Protein AF-0000000084381348 (afdb_homodimer)

InterPro domains:
  IPR009056 Cytochrome c-like domain [PF00034] (38-135)
  IPR009056 Cytochrome c-like domain [PS51007] (35-137)
  IPR036909 Cytochrome c-like domain superfamily [G3DSA:1.10.760.10] (18-137)
  IPR036909 Cytochrome c-like domain superfamily [SSF46626] (13-138)

Nearest PDB structures (foldseek):
  6gd7-assembly1_A  TM=5.202E-01  e=1.523E-01  Saccharomyces cerevisiae S288C
  4ye1-assembly2_B  TM=5.237E-01  e=3.212E-01  Saccharomyces cerevisiae S288C
  3cxh-assembly1_W  TM=5.373E-01  e=5.912E-01  unclassified
  6egy-assembly1_A  TM=4.995E-01  e=3.285E-01  Saccharomyces cerevisiae

Structure (mmCIF, N/CA/C/O backbone):
data_AF-0000000084381348-model_v1
#
loop_
_entity.id
_entity.type
_entity.pdbx_description
1 polymer 'Cytochrome c domain-containing protein'
#
loop_
_atom_site.group_PDB
_atom_site.id
_atom_site.type_symbol
_atom_site.label_atom_id
_atom_site.label_alt_id
_atom_site.label_comp_id
_atom_site.label_asym_id
_atom_site.label_entity_id
_atom_site.label_seq_id
_atom_site.pdbx_PDB_ins_code
_atom_site.Cartn_x
_atom_site.Cartn_y
_atom_site.Cartn_z
_atom_site.occupancy
_atom_site.B_iso_or_equiv
_atom_site.auth_seq_id
_atom_site.auth_comp_id
_atom_site.auth_asym_id
_atom_site.auth_atom_id
_atom_site.pdbx_PDB_model_num
ATOM 1 N N . MET A 1 1 ? -83.688 -2.465 10.211 1 26 1 MET A N 1
ATOM 2 C CA . MET A 1 1 ? -83.125 -3.701 10.789 1 26 1 MET A CA 1
ATOM 3 C C . MET A 1 1 ? -81.688 -3.961 10.344 1 26 1 MET A C 1
ATOM 5 O O . MET A 1 1 ? -80.938 -4.539 11.094 1 26 1 MET A O 1
ATOM 9 N N . LYS A 1 2 ? -81.625 -4.191 8.984 1 32.47 2 LYS A N 1
ATOM 10 C CA . LYS A 1 2 ? -80.375 -4.789 8.461 1 32.47 2 LYS A CA 1
ATOM 11 C C . LYS A 1 2 ? -79.188 -3.812 8.547 1 32.47 2 LYS A C 1
ATOM 13 O O . LYS A 1 2 ? -79.25 -2.73 7.957 1 32.47 2 LYS A O 1
ATOM 18 N N . LYS A 1 3 ? -78.5 -3.945 9.68 1 35.62 3 LYS A N 1
ATOM 19 C CA . LYS A 1 3 ? -77.25 -3.326 10.156 1 35.62 3 LYS A CA 1
ATOM 20 C C . LYS A 1 3 ? -76.125 -3.516 9.156 1 35.62 3 LYS A C 1
ATOM 22 O O . LYS A 1 3 ? -75.688 -4.645 8.859 1 35.62 3 LYS A O 1
ATOM 27 N N . ALA A 1 4 ? -76.125 -2.811 8 1 39.94 4 ALA A N 1
ATOM 28 C CA . ALA A 1 4 ? -75 -2.789 7.031 1 39.94 4 ALA A CA 1
ATOM 29 C C . ALA A 1 4 ? -73.688 -2.621 7.73 1 39.94 4 ALA A C 1
ATOM 31 O O . ALA A 1 4 ? -73.438 -1.661 8.477 1 39.94 4 ALA A O 1
ATOM 32 N N . THR A 1 5 ? -73 -3.746 8.094 1 37.09 5 THR A N 1
ATOM 33 C CA . THR A 1 5 ? -71.625 -4.035 8.547 1 37.09 5 THR A CA 1
ATOM 34 C C . THR A 1 5 ? -70.625 -3.279 7.707 1 37.09 5 THR A C 1
ATOM 36 O O . THR A 1 5 ? -70.562 -3.408 6.48 1 37.09 5 THR A O 1
ATOM 39 N N . HIS A 1 6 ? -70.375 -1.97 7.953 1 38.88 6 HIS A N 1
ATOM 40 C CA . HIS A 1 6 ? -69.312 -1.175 7.398 1 38.88 6 HIS A CA 1
ATOM 41 C C . HIS A 1 6 ? -67.938 -1.908 7.516 1 38.88 6 HIS A C 1
ATOM 43 O O . HIS A 1 6 ? -67.5 -2.211 8.625 1 38.88 6 HIS A O 1
ATOM 49 N N . LEU A 1 7 ? -67.688 -2.922 6.676 1 38.53 7 LEU A N 1
ATOM 50 C CA . LEU A 1 7 ? -66.375 -3.588 6.504 1 38.53 7 LEU A CA 1
ATOM 51 C C . LEU A 1 7 ? -65.25 -2.572 6.273 1 38.53 7 LEU A C 1
ATOM 53 O O . LEU A 1 7 ? -65.25 -1.845 5.277 1 38.53 7 LEU A O 1
ATOM 57 N N . ALA A 1 8 ? -64.75 -1.938 7.309 1 37.56 8 ALA A N 1
ATOM 58 C CA . ALA A 1 8 ? -63.531 -1.087 7.367 1 37.56 8 ALA A CA 1
ATOM 59 C C . ALA A 1 8 ? -62.344 -1.777 6.727 1 37.56 8 ALA A C 1
ATOM 61 O O . ALA A 1 8 ? -61.938 -2.859 7.16 1 37.56 8 ALA A O 1
ATOM 62 N N . SER A 1 9 ? -62.188 -1.709 5.398 1 37.25 9 SER A N 1
ATOM 63 C CA . SER A 1 9 ? -61.031 -2.154 4.629 1 37.25 9 SER A CA 1
ATOM 64 C C . SER A 1 9 ? -59.75 -1.606 5.215 1 37.25 9 SER A C 1
ATOM 66 O O . SER A 1 9 ? -59.531 -0.391 5.266 1 37.25 9 SER A O 1
ATOM 68 N N . ILE A 1 10 ? -59.219 -2.162 6.277 1 40 10 ILE A N 1
ATOM 69 C CA . ILE A 1 10 ? -57.875 -1.878 6.801 1 40 10 ILE A CA 1
ATOM 70 C C . ILE A 1 10 ? -56.844 -2 5.684 1 40 10 ILE A C 1
ATOM 72 O O . ILE A 1 10 ? -56.688 -3.068 5.086 1 40 10 ILE A O 1
ATOM 76 N N . ALA A 1 11 ? -56.656 -0.951 4.879 1 36.31 11 ALA A N 1
ATOM 77 C CA . ALA A 1 11 ? -55.531 -0.781 3.951 1 36.31 11 ALA A CA 1
ATOM 78 C C . ALA A 1 11 ? -54.219 -1.185 4.602 1 36.31 11 ALA A C 1
ATOM 80 O O . ALA A 1 11 ? -53.812 -0.629 5.633 1 36.31 11 ALA A O 1
ATOM 81 N N . ALA A 1 12 ? -53.844 -2.48 4.488 1 37.03 12 ALA A N 1
ATOM 82 C CA . ALA A 1 12 ? -52.531 -3.07 4.82 1 37.03 12 ALA A CA 1
ATOM 83 C C . ALA A 1 12 ? -51.406 -2.242 4.242 1 37.03 12 ALA A C 1
ATOM 85 O O . ALA A 1 12 ? -51.281 -2.111 3.021 1 37.03 12 ALA A O 1
ATOM 86 N N . LEU A 1 13 ? -51.094 -1.101 4.891 1 37.94 13 LEU A N 1
ATOM 87 C CA . LEU A 1 13 ? -49.844 -0.394 4.602 1 37.94 13 LEU A CA 1
ATOM 88 C C . LEU A 1 13 ? -48.688 -1.365 4.531 1 37.94 13 LEU A C 1
ATOM 90 O O . LEU A 1 13 ? -48.312 -1.968 5.543 1 37.94 13 LEU A O 1
ATOM 94 N N . PHE A 1 14 ? -48.594 -2.107 3.377 1 36.44 14 PHE A N 1
ATOM 95 C CA . PHE A 1 14 ? -47.375 -2.826 3.066 1 36.44 14 PHE A CA 1
ATOM 96 C C . PHE A 1 14 ? -46.156 -1.917 3.227 1 36.44 14 PHE A C 1
ATOM 98 O O . PHE A 1 14 ? -45.969 -0.988 2.438 1 36.44 14 PHE A O 1
ATOM 105 N N . VAL A 1 15 ? -45.812 -1.498 4.434 1 39.5 15 VAL A N 1
ATOM 106 C CA . VAL A 1 15 ? -44.469 -0.943 4.684 1 39.5 15 VAL A CA 1
ATOM 107 C C . VAL A 1 15 ? -43.406 -1.839 4.051 1 39.5 15 VAL A C 1
ATOM 109 O O . VAL A 1 15 ? -43.219 -2.982 4.473 1 39.5 15 VAL A O 1
ATOM 112 N N . GLY A 1 16 ? -43.438 -1.89 2.678 1 32.44 16 GLY A N 1
ATOM 113 C CA . GLY A 1 16 ? -42.25 -2.463 2.07 1 32.44 16 GLY A CA 1
ATOM 114 C C . GLY A 1 16 ? -40.969 -2.031 2.752 1 32.44 16 GLY A C 1
ATOM 115 O O . GLY A 1 16 ? -40.656 -0.84 2.807 1 32.44 16 GLY A O 1
ATOM 116 N N . LEU A 1 17 ? -40.625 -2.688 3.861 1 34.22 17 LEU A N 1
ATOM 117 C CA . LEU A 1 17 ? -39.281 -2.654 4.367 1 34.22 17 LEU A CA 1
ATOM 118 C C . LEU A 1 17 ? -38.25 -2.738 3.225 1 34.22 17 LEU A C 1
ATOM 120 O O . LEU A 1 17 ? -38.156 -3.77 2.557 1 34.22 17 LEU A O 1
ATOM 124 N N . ALA A 1 18 ? -38.25 -1.698 2.402 1 33.22 18 ALA A N 1
ATOM 125 C CA . ALA A 1 18 ? -37.062 -1.615 1.577 1 33.22 18 ALA A CA 1
ATOM 126 C C . ALA A 1 18 ? -35.812 -2.041 2.365 1 33.22 18 ALA A C 1
ATOM 128 O O . ALA A 1 18 ? -35.531 -1.475 3.42 1 33.22 18 ALA A O 1
ATOM 129 N N . ALA A 1 19 ? -35.625 -3.342 2.443 1 33.75 19 ALA A N 1
ATOM 130 C CA . ALA A 1 19 ? -34.344 -3.93 2.812 1 33.75 19 ALA A CA 1
ATOM 131 C C . ALA A 1 19 ? -33.188 -3.086 2.289 1 33.75 19 ALA A C 1
ATOM 133 O O . ALA A 1 19 ? -33.094 -2.826 1.087 1 33.75 19 ALA A O 1
ATOM 134 N N . CYS A 1 20 ? -32.938 -1.96 2.963 1 31.25 20 CYS A N 1
ATOM 135 C CA . CYS A 1 20 ? -31.594 -1.445 2.734 1 31.25 20 CYS A CA 1
ATOM 136 C C . CYS A 1 20 ? -30.594 -2.586 2.582 1 31.25 20 CYS A C 1
ATOM 138 O O . CYS A 1 20 ? -30.391 -3.377 3.508 1 31.25 20 CYS A O 1
ATOM 140 N N . GLN A 1 21 ? -30.672 -3.389 1.453 1 30.25 21 GLN A N 1
ATOM 141 C CA . GLN A 1 21 ? -29.5 -4.184 1.09 1 30.25 21 GLN A CA 1
ATOM 142 C C . GLN A 1 21 ? -28.203 -3.432 1.396 1 30.25 21 GLN A C 1
ATOM 144 O O . GLN A 1 21 ? -27.891 -2.449 0.729 1 30.25 21 GLN A O 1
ATOM 149 N N . SER A 1 22 ? -27.984 -3.107 2.611 1 31.14 22 SER A N 1
ATOM 150 C CA . SER A 1 22 ? -26.594 -2.832 2.93 1 31.14 22 SER A CA 1
ATOM 151 C C . SER A 1 22 ? -25.656 -3.74 2.141 1 31.14 22 SER A C 1
ATOM 153 O O . SER A 1 22 ? -25.562 -4.938 2.418 1 31.14 22 SER A O 1
ATOM 155 N N . GLY A 1 23 ? -25.812 -3.811 0.821 1 29.86 23 GLY A N 1
ATOM 156 C CA . GLY A 1 23 ? -24.656 -4.398 0.165 1 29.86 23 GLY A CA 1
ATOM 157 C C . GLY A 1 23 ? -23.344 -4.086 0.867 1 29.86 23 GLY A C 1
ATOM 158 O O . GLY A 1 23 ? -23 -2.916 1.057 1 29.86 23 GLY A O 1
ATOM 159 N N . ALA A 1 24 ? -23.078 -4.84 1.929 1 31.16 24 ALA A N 1
ATOM 160 C CA . ALA A 1 24 ? -21.781 -4.969 2.58 1 31.16 24 ALA A CA 1
ATOM 161 C C . ALA A 1 24 ? -20.641 -4.785 1.577 1 31.16 24 ALA A C 1
ATOM 163 O O . ALA A 1 24 ? -20.375 -5.664 0.756 1 31.16 24 ALA A O 1
ATOM 164 N N . ASN A 1 25 ? -20.688 -3.918 0.681 1 33.16 25 ASN A N 1
ATOM 165 C CA . ASN A 1 25 ? -19.359 -3.625 0.13 1 33.16 25 ASN A CA 1
ATOM 166 C C . ASN A 1 25 ? -18.281 -3.721 1.197 1 33.16 25 ASN A C 1
ATOM 168 O O . ASN A 1 25 ? -18.109 -2.799 1.996 1 33.16 25 ASN A O 1
ATOM 172 N N . SER A 1 26 ? -18.234 -4.664 2.041 1 37.59 26 SER A N 1
ATOM 173 C CA . SER A 1 26 ? -17.188 -4.973 3.002 1 37.59 26 SER A CA 1
ATOM 174 C C . SER A 1 26 ? -15.82 -4.555 2.477 1 37.59 26 SER A C 1
ATOM 176 O O . SER A 1 26 ? -15.125 -5.348 1.841 1 37.59 26 SER A O 1
ATOM 178 N N . GLY A 1 27 ? -15.672 -3.578 1.714 1 42.06 27 GLY A N 1
ATOM 179 C CA . GLY A 1 27 ? -14.352 -3.1 1.315 1 42.06 27 GLY A CA 1
ATOM 180 C C . GLY A 1 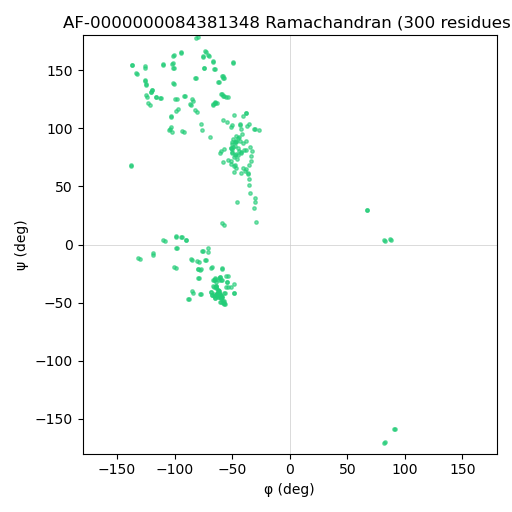27 ? -13.336 -3.156 2.438 1 42.06 27 GLY A C 1
ATOM 181 O O . GLY A 1 27 ? -13.375 -2.34 3.361 1 42.06 27 GLY A O 1
ATOM 182 N N . GLN A 1 28 ? -13.023 -4.348 2.922 1 47.22 28 GLN A N 1
ATOM 183 C CA . GLN A 1 28 ? -12.031 -4.551 3.973 1 47.22 28 GLN A CA 1
ATOM 184 C C . GLN A 1 28 ? -10.945 -3.477 3.926 1 47.22 28 GLN A C 1
ATOM 186 O O . GLN A 1 28 ? -10.391 -3.195 2.863 1 47.22 28 GLN A O 1
ATOM 191 N N . GLN A 1 29 ? -11.078 -2.49 4.781 1 52.81 29 GLN A N 1
ATOM 192 C CA . GLN A 1 29 ? -10.062 -1.464 4.992 1 52.81 29 GLN A CA 1
ATOM 193 C C . GLN A 1 29 ? -8.656 -2.059 4.938 1 52.81 29 GLN A C 1
ATOM 195 O O . GLN A 1 29 ? -8.414 -3.131 5.488 1 52.81 29 GLN A O 1
ATOM 200 N N . LEU A 1 30 ? -7.973 -1.62 3.9 1 55.5 30 LEU A N 1
ATOM 201 C CA . LEU A 1 30 ? -6.562 -1.987 3.91 1 55.5 30 LEU A CA 1
ATOM 202 C C . LEU A 1 30 ? -5.918 -1.634 5.246 1 55.5 30 LEU A C 1
ATOM 204 O O . LEU A 1 30 ? -6 -0.49 5.695 1 55.5 30 LEU A O 1
ATOM 208 N N . VAL A 1 31 ? -5.715 -2.566 6.059 1 58.88 31 VAL A N 1
ATOM 209 C CA . VAL A 1 31 ? -4.938 -2.275 7.258 1 58.88 31 VAL A CA 1
ATOM 210 C C . VAL A 1 31 ? -3.467 -2.605 7.008 1 58.88 31 VAL A C 1
ATOM 212 O O . VAL A 1 31 ? -3.104 -3.773 6.844 1 58.88 31 VAL A O 1
ATOM 215 N N . LEU A 1 32 ? -2.752 -1.537 6.672 1 68.62 32 LEU A N 1
ATOM 216 C CA . LEU A 1 32 ? -1.307 -1.733 6.645 1 68.62 32 LEU A CA 1
ATOM 217 C C . LEU A 1 32 ? -0.793 -2.184 8.008 1 68.62 32 LEU A C 1
ATOM 219 O O . LEU A 1 32 ? -1.42 -1.909 9.031 1 68.62 32 LEU A O 1
ATOM 223 N N . PRO A 1 33 ? 0.242 -3.061 7.988 1 76.38 33 PRO A N 1
ATOM 224 C CA . PRO A 1 33 ? 0.875 -3.381 9.266 1 76.38 33 PRO A CA 1
ATOM 225 C C . PRO A 1 33 ? 1.24 -2.135 10.078 1 76.38 33 PRO A C 1
ATOM 227 O O . PRO A 1 33 ? 1.332 -1.039 9.516 1 76.38 33 PRO A O 1
ATOM 230 N N . GLU A 1 34 ? 1.347 -2.389 11.398 1 84.69 34 GLU A N 1
ATOM 231 C CA . GLU A 1 34 ? 1.797 -1.284 12.242 1 84.69 34 GLU A CA 1
ATOM 232 C C . GLU A 1 34 ? 3.18 -0.797 11.82 1 84.69 34 GLU A C 1
ATOM 234 O O . GLU A 1 34 ? 4.086 -1.603 11.602 1 84.69 34 GLU A O 1
ATOM 239 N N . GLY A 1 35 ? 3.281 0.448 11.641 1 93 35 GLY A N 1
ATOM 240 C CA . GLY A 1 35 ? 4.555 1.036 11.258 1 93 35 GLY A CA 1
ATOM 241 C C . GLY A 1 35 ? 5.359 1.541 12.438 1 93 35 GLY A C 1
ATOM 242 O O . GLY A 1 35 ? 4.867 1.563 13.57 1 93 35 GLY A O 1
ATOM 243 N N . ASP A 1 36 ? 6.633 1.818 12.219 1 97.31 36 ASP A N 1
ATOM 244 C CA . ASP A 1 36 ? 7.555 2.41 13.188 1 97.31 36 ASP A CA 1
ATOM 245 C C . ASP A 1 36 ? 7.789 3.889 12.883 1 97.31 36 ASP A C 1
ATOM 247 O O . ASP A 1 36 ? 8.484 4.23 11.922 1 97.31 36 ASP A O 1
ATOM 251 N N . ALA A 1 37 ? 7.281 4.766 13.75 1 97.12 37 ALA A N 1
ATOM 252 C CA . ALA A 1 37 ? 7.336 6.207 13.508 1 97.12 37 ALA A CA 1
ATOM 253 C C . ALA A 1 37 ? 8.773 6.707 13.469 1 97.12 37 ALA A C 1
ATOM 255 O O . ALA A 1 37 ? 9.109 7.609 12.703 1 97.12 37 ALA A O 1
ATOM 256 N N . THR A 1 38 ? 9.625 6.156 14.305 1 98.19 38 THR A N 1
ATOM 257 C CA . THR A 1 38 ? 11.031 6.555 14.32 1 98.19 38 THR A CA 1
ATOM 258 C C . THR A 1 38 ? 11.711 6.191 13 1 98.19 38 THR A C 1
ATOM 260 O O . THR A 1 38 ? 12.383 7.023 12.391 1 98.19 38 THR A O 1
ATOM 263 N N . ALA A 1 39 ? 11.469 4.973 12.547 1 98.56 39 ALA A N 1
ATOM 264 C CA . ALA A 1 39 ? 11.992 4.555 11.25 1 98.56 39 ALA A CA 1
ATOM 265 C C . ALA A 1 39 ? 11.391 5.379 10.117 1 98.56 39 ALA A C 1
ATOM 267 O O . ALA A 1 39 ? 12.055 5.66 9.117 1 98.56 39 ALA A O 1
ATOM 268 N N . GLY A 1 40 ? 10.125 5.719 10.281 1 98.56 40 GLY A N 1
ATOM 269 C CA . GLY A 1 40 ? 9.453 6.555 9.297 1 98.56 40 GLY A CA 1
ATOM 270 C C . GLY A 1 40 ? 10.078 7.93 9.148 1 98.56 40 GLY A C 1
ATOM 271 O O . GLY A 1 40 ? 10.211 8.445 8.039 1 98.56 40 GLY A O 1
ATOM 272 N N . GLN A 1 41 ? 10.445 8.508 10.297 1 98.38 41 GLN A N 1
ATOM 273 C CA . GLN A 1 41 ? 11.156 9.789 10.258 1 98.38 41 GLN A CA 1
ATOM 274 C C . GLN A 1 41 ? 12.477 9.656 9.508 1 98.38 41 GLN A C 1
ATOM 276 O O . GLN A 1 41 ? 12.828 10.523 8.703 1 98.38 41 GLN A O 1
ATOM 281 N N . GLU A 1 42 ? 13.148 8.602 9.805 1 98.62 42 GLU A N 1
ATOM 282 C CA . GLU A 1 42 ? 14.414 8.367 9.117 1 98.62 42 GLU A CA 1
ATOM 283 C C . GLU A 1 42 ? 14.211 8.203 7.617 1 98.62 42 GLU A C 1
ATOM 285 O O . GLU A 1 42 ? 14.969 8.766 6.82 1 98.62 42 GLU A O 1
ATOM 290 N N . ALA A 1 43 ? 13.219 7.422 7.242 1 98.75 43 ALA A N 1
ATOM 291 C CA . ALA A 1 43 ? 12.914 7.23 5.828 1 98.75 43 ALA A CA 1
ATOM 292 C C . ALA A 1 43 ? 12.516 8.547 5.168 1 98.75 43 ALA A C 1
ATOM 294 O O . ALA A 1 43 ? 12.891 8.812 4.023 1 98.75 43 ALA A O 1
ATOM 295 N N . PHE A 1 44 ? 11.742 9.375 5.895 1 98.62 44 PHE A N 1
ATOM 296 C CA . PHE A 1 44 ? 11.297 10.68 5.426 1 98.62 44 PHE A CA 1
ATOM 297 C C . PHE A 1 44 ? 12.477 11.555 5.035 1 98.62 44 PHE A C 1
ATOM 299 O O . PHE A 1 44 ? 12.461 12.203 3.988 1 98.62 44 PHE A O 1
ATOM 306 N N . VAL A 1 45 ? 13.508 11.516 5.828 1 98.44 45 VAL A N 1
ATOM 307 C CA . VAL A 1 45 ? 14.711 12.312 5.594 1 98.44 45 VAL A CA 1
ATOM 308 C C . VAL A 1 45 ? 15.555 11.664 4.5 1 98.44 45 VAL A C 1
ATOM 310 O O . VAL A 1 45 ? 16.016 12.336 3.576 1 98.44 45 VAL A O 1
ATOM 313 N N . SER A 1 46 ? 15.672 10.32 4.57 1 98.12 46 SER A N 1
ATOM 314 C CA . SER A 1 46 ? 16.547 9.609 3.639 1 98.12 46 SER A CA 1
ATOM 315 C C . SER A 1 46 ? 16.016 9.711 2.211 1 98.12 46 SER A C 1
ATOM 317 O O . SER A 1 46 ? 16.797 9.75 1.259 1 98.12 46 SER A O 1
ATOM 319 N N . LEU A 1 47 ? 14.711 9.797 2.074 1 98.19 47 LEU A N 1
ATOM 320 C CA . LEU A 1 47 ? 14.102 9.891 0.753 1 98.19 47 LEU A CA 1
ATOM 321 C C . LEU A 1 47 ? 13.961 11.344 0.315 1 98.19 47 LEU A C 1
ATOM 323 O O . LEU A 1 47 ? 13.328 11.633 -0.705 1 98.19 47 LEU A O 1
ATOM 327 N N . GLU A 1 48 ? 14.469 12.273 1.127 1 97.75 48 GLU A N 1
ATOM 328 C CA . GLU A 1 48 ? 14.578 13.695 0.82 1 97.75 48 GLU A CA 1
ATOM 329 C C . GLU A 1 48 ? 13.195 14.344 0.73 1 97.75 48 GLU A C 1
ATOM 331 O O . GLU A 1 48 ? 12.984 15.258 -0.066 1 97.75 48 GLU A O 1
ATOM 336 N N . CYS A 1 49 ? 12.273 13.75 1.508 1 98 49 CYS A N 1
ATOM 337 C CA . CYS A 1 49 ? 10.953 14.375 1.57 1 98 49 CYS A CA 1
ATOM 338 C C . CYS A 1 49 ? 11.055 15.812 2.07 1 98 49 CYS A C 1
ATOM 340 O O . CYS A 1 49 ? 10.227 16.656 1.732 1 98 49 CYS A O 1
ATOM 342 N N . THR A 1 50 ? 12.172 16.156 2.766 1 97.94 50 THR A N 1
ATOM 343 C CA . THR A 1 50 ? 12.391 17.469 3.357 1 97.94 50 THR A CA 1
ATOM 344 C C . THR A 1 50 ? 12.758 18.484 2.283 1 97.94 50 THR A C 1
ATOM 346 O O . THR A 1 50 ? 12.898 19.672 2.574 1 97.94 50 THR A O 1
ATOM 349 N N . ALA A 1 51 ? 12.93 18.031 1.085 1 97 51 ALA A N 1
ATOM 350 C CA . ALA A 1 51 ? 13.172 18.984 -0.003 1 97 51 ALA A CA 1
ATOM 351 C C . ALA A 1 51 ? 11.984 19.922 -0.174 1 97 51 ALA A C 1
ATOM 353 O O . ALA A 1 51 ? 12.156 21.078 -0.59 1 97 51 ALA A O 1
ATOM 354 N N . CYS A 1 52 ? 10.781 19.422 0.18 1 95.81 52 CYS A N 1
ATOM 355 C CA . CYS A 1 52 ? 9.594 20.234 -0.028 1 95.81 52 CYS A CA 1
ATOM 356 C C . CYS A 1 52 ? 8.727 20.266 1.228 1 95.81 52 CYS A C 1
ATOM 358 O O . CYS A 1 52 ? 7.809 21.078 1.332 1 95.81 52 CYS A O 1
ATOM 360 N N . HIS A 1 53 ? 9.047 19.406 2.156 1 96 53 HIS A N 1
ATOM 361 C CA . HIS A 1 53 ? 8.148 19.344 3.307 1 96 53 HIS A CA 1
ATOM 362 C C . HIS A 1 53 ? 8.883 19.688 4.598 1 96 53 HIS A C 1
ATOM 364 O O . HIS A 1 53 ? 9.969 19.156 4.852 1 96 53 HIS A O 1
ATOM 370 N N . THR A 1 54 ? 8.273 20.547 5.395 1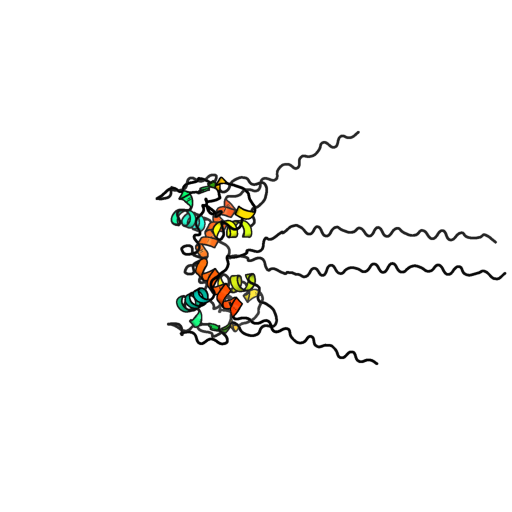 96.44 54 THR A N 1
ATOM 371 C CA . THR A 1 54 ? 8.594 20.672 6.812 1 96.44 54 THR A CA 1
ATOM 372 C C . THR A 1 54 ? 7.547 19.969 7.672 1 96.44 54 THR A C 1
ATOM 374 O O . THR A 1 54 ? 6.445 19.672 7.203 1 96.44 54 THR A O 1
ATOM 377 N N . VAL A 1 55 ? 7.965 19.578 8.867 1 96.12 55 VAL A N 1
ATOM 378 C CA . VAL A 1 55 ? 7.035 18.906 9.781 1 96.12 55 VAL A CA 1
ATOM 379 C C . VAL A 1 55 ? 6.91 19.703 11.07 1 96.12 55 VAL A C 1
ATOM 381 O O . VAL A 1 55 ? 7.914 20.047 11.703 1 96.12 55 VAL A O 1
ATOM 384 N N . SER A 1 56 ? 5.66 19.938 11.484 1 94.69 56 SER A N 1
ATOM 385 C CA . SER A 1 56 ? 5.379 20.797 12.633 1 94.69 56 SER A CA 1
ATOM 386 C C . SER A 1 56 ? 6.094 20.281 13.883 1 94.69 56 SER A C 1
ATOM 388 O O . SER A 1 56 ? 6.004 19.109 14.219 1 94.69 56 SER A O 1
ATOM 390 N N . GLY A 1 57 ? 6.789 21.188 14.461 1 94.62 57 GLY A N 1
ATOM 391 C CA . GLY A 1 57 ? 7.414 20.906 15.742 1 94.62 57 GLY A CA 1
ATOM 392 C C . GLY A 1 57 ? 8.727 20.156 15.609 1 94.62 57 GLY A C 1
ATOM 393 O O . GLY A 1 57 ? 9.328 19.766 16.609 1 94.62 57 GLY A O 1
ATOM 394 N N . LEU A 1 58 ? 9.156 19.938 14.438 1 96.75 58 LEU A N 1
ATOM 395 C CA . LEU A 1 58 ? 10.398 19.203 14.242 1 96.75 58 LEU A CA 1
ATOM 396 C C . LEU A 1 58 ? 11.375 20 13.383 1 96.75 58 LEU A C 1
ATOM 398 O O . LEU A 1 58 ? 10.961 20.672 12.445 1 96.75 58 LEU A O 1
ATOM 402 N N . ASP A 1 59 ? 12.609 19.891 13.773 1 96.88 59 ASP A N 1
ATOM 403 C CA . ASP A 1 59 ? 13.711 20.391 12.953 1 96.88 59 ASP A CA 1
ATOM 404 C C . ASP A 1 59 ? 14.453 19.234 12.266 1 96.88 59 ASP A C 1
ATOM 406 O O . ASP A 1 59 ? 15.312 18.609 12.875 1 96.88 59 ASP A O 1
ATOM 410 N N . LEU A 1 60 ? 14.117 19.016 11.047 1 97.38 60 LEU A N 1
ATOM 411 C CA . LEU A 1 60 ? 14.695 17.906 10.312 1 97.38 60 LEU A CA 1
ATOM 412 C C . LEU A 1 60 ? 15.82 18.375 9.391 1 97.38 60 LEU A C 1
ATOM 414 O O . LEU A 1 60 ? 15.812 19.516 8.945 1 97.38 60 LEU A O 1
ATOM 418 N N . PRO A 1 61 ? 16.719 17.484 9.172 1 97.06 61 PRO A N 1
ATOM 419 C CA . PRO A 1 61 ? 17.781 17.859 8.227 1 97.06 61 PRO A CA 1
ATOM 420 C C . PRO A 1 61 ? 17.234 18.234 6.855 1 97.06 61 PRO A C 1
ATOM 422 O O . PRO A 1 61 ? 16.281 17.625 6.371 1 97.06 61 PRO A O 1
ATOM 425 N N . ALA A 1 62 ? 17.906 19.203 6.309 1 93.62 62 ALA A N 1
ATOM 426 C CA . ALA A 1 62 ? 17.5 19.641 4.969 1 93.62 62 ALA A CA 1
ATOM 427 C C . ALA A 1 62 ? 17.938 18.625 3.912 1 93.62 62 ALA A C 1
ATOM 429 O O . ALA A 1 62 ? 18.922 17.906 4.102 1 93.62 62 ALA A O 1
ATOM 430 N N . ALA A 1 63 ? 17.188 18.594 2.854 1 96.12 63 ALA A N 1
ATOM 431 C CA . ALA A 1 63 ? 17.562 17.766 1.718 1 96.12 63 ALA A CA 1
ATOM 432 C C . ALA A 1 63 ? 18.781 18.312 1.003 1 96.12 63 ALA A C 1
ATOM 434 O O . ALA A 1 63 ? 19.156 19.484 1.199 1 96.12 63 ALA A O 1
ATOM 435 N N . GLU A 1 64 ? 19.391 17.438 0.213 1 94.62 64 GLU A N 1
ATOM 436 C CA . GLU A 1 64 ? 20.547 17.875 -0.57 1 94.62 64 GLU A CA 1
ATOM 437 C C . GLU A 1 64 ? 20.156 18.953 -1.571 1 94.62 64 GLU A C 1
ATOM 439 O O . GLU A 1 64 ? 20.906 19.922 -1.763 1 94.62 64 GLU A O 1
ATOM 444 N N . GLU A 1 65 ? 19.031 18.75 -2.209 1 94.44 65 GLU A N 1
ATOM 445 C CA . GLU A 1 65 ? 18.453 19.719 -3.135 1 94.44 65 GLU A CA 1
ATOM 446 C C . GLU A 1 65 ? 17.031 20.094 -2.727 1 94.44 65 GLU A C 1
ATOM 448 O O . GLU A 1 65 ? 16.172 19.219 -2.572 1 94.44 65 GLU A O 1
ATOM 453 N N . MET A 1 66 ? 16.844 21.391 -2.617 1 94 66 MET A N 1
ATOM 454 C CA . MET A 1 66 ? 15.531 21.859 -2.205 1 94 66 MET A CA 1
ATOM 455 C C . MET A 1 66 ? 14.57 21.891 -3.385 1 94 66 MET A C 1
ATOM 457 O O . MET A 1 66 ? 14.977 22.141 -4.52 1 94 66 MET A O 1
ATOM 461 N N . GLY A 1 67 ? 13.312 21.547 -3.107 1 91.56 67 GLY A N 1
ATOM 462 C CA . GLY A 1 67 ? 12.266 21.578 -4.121 1 91.56 67 GLY A CA 1
ATOM 463 C C . GLY A 1 67 ? 11.727 22.984 -4.359 1 91.56 67 GLY A C 1
ATOM 464 O O . GLY A 1 67 ? 12.133 23.938 -3.691 1 91.56 67 GLY A O 1
ATOM 465 N N . PRO A 1 68 ? 10.82 23.094 -5.262 1 91.12 68 PRO A N 1
ATOM 466 C CA . PRO A 1 68 ? 10.32 24.406 -5.699 1 91.12 68 PRO A CA 1
ATOM 467 C C . PRO A 1 68 ? 9.281 24.984 -4.742 1 91.12 68 PRO A C 1
ATOM 469 O O . PRO A 1 68 ? 8.938 26.172 -4.848 1 91.12 68 PRO A O 1
ATOM 472 N N . VAL A 1 69 ? 8.75 24.188 -3.857 1 90 69 VAL A N 1
ATOM 473 C CA . VAL A 1 69 ? 7.754 24.656 -2.9 1 90 69 VAL A CA 1
ATOM 474 C C . VAL A 1 69 ? 8.055 24.094 -1.518 1 90 69 VAL A C 1
ATOM 476 O O . VAL A 1 69 ? 8.766 23.094 -1.395 1 90 69 VAL A O 1
ATOM 479 N N . THR A 1 70 ? 7.59 24.828 -0.498 1 91.62 70 THR A N 1
ATOM 480 C CA . THR A 1 70 ? 7.664 24.328 0.868 1 91.62 70 THR A CA 1
ATOM 481 C C . THR A 1 70 ? 6.266 24.125 1.448 1 91.62 70 THR A C 1
ATOM 483 O O . THR A 1 70 ? 5.434 25.031 1.406 1 91.62 70 THR A O 1
ATOM 486 N N . MET A 1 71 ? 6.074 22.891 1.938 1 91.94 71 MET A N 1
ATOM 487 C CA . MET A 1 71 ? 4.77 22.562 2.508 1 91.94 71 MET A CA 1
ATOM 488 C C . MET A 1 71 ? 4.914 22.047 3.938 1 91.94 71 MET A C 1
ATOM 490 O O . MET A 1 71 ? 5.773 21.219 4.219 1 91.94 71 MET A O 1
ATOM 494 N N . LEU A 1 72 ? 4.004 22.516 4.805 1 92.69 72 LEU A N 1
ATOM 495 C CA . LEU A 1 72 ? 4.023 22.094 6.203 1 92.69 72 LEU A CA 1
ATOM 496 C C . LEU A 1 72 ? 3.137 20.875 6.414 1 92.69 72 LEU A C 1
ATOM 498 O O . LEU A 1 72 ? 1.985 20.859 5.973 1 92.69 72 LEU A O 1
ATOM 502 N N . LEU A 1 73 ? 3.793 19.906 7.023 1 93.75 73 LEU A N 1
ATOM 503 C CA . LEU A 1 73 ? 3.033 18.734 7.441 1 93.75 73 LEU A CA 1
ATOM 504 C C . LEU A 1 73 ? 2.902 18.672 8.961 1 93.75 73 LEU A C 1
ATOM 506 O O . LEU A 1 73 ? 3.75 19.203 9.68 1 93.75 73 LEU A O 1
ATOM 510 N N . GLY A 1 74 ? 1.796 17.969 9.383 1 91.69 74 GLY A N 1
ATOM 511 C CA . GLY A 1 74 ? 1.569 17.812 10.812 1 91.69 74 GLY A CA 1
ATOM 512 C C . GLY A 1 74 ? 0.888 19.016 11.438 1 91.69 74 GLY A C 1
ATOM 513 O O . GLY A 1 74 ? 0.335 19.859 10.727 1 91.69 74 GLY A O 1
ATOM 514 N N . GLY A 1 75 ? 0.871 18.984 12.828 1 91.19 75 GLY A N 1
ATOM 515 C CA . GLY A 1 75 ? 0.248 20.062 13.57 1 91.19 75 GLY A CA 1
ATOM 516 C C . GLY A 1 75 ? -1.224 19.828 13.852 1 91.19 75 GLY A C 1
ATOM 517 O O . GLY A 1 75 ? -1.678 18.672 13.891 1 91.19 75 GLY A O 1
ATOM 518 N N . ASN A 1 76 ? -1.904 20.984 14.117 1 86.44 76 ASN A N 1
ATOM 519 C CA . ASN A 1 76 ? -3.312 20.922 14.492 1 86.44 76 ASN A CA 1
ATOM 520 C C . ASN A 1 76 ? -4.219 20.844 13.266 1 86.44 76 ASN A C 1
ATOM 522 O O . ASN A 1 76 ? -4.082 21.641 12.336 1 86.44 76 ASN A O 1
ATOM 526 N N . VAL A 1 77 ? -5 19.859 13.234 1 82 77 VAL A N 1
ATOM 527 C CA . VAL A 1 77 ? -5.977 19.719 12.156 1 82 77 VAL A CA 1
ATOM 528 C C . VAL A 1 77 ? -7.375 19.562 12.75 1 82 77 VAL A C 1
ATOM 530 O O . VAL A 1 77 ? -7.531 19.156 13.898 1 82 77 VAL A O 1
ATOM 533 N N . SER A 1 78 ? -8.391 20.016 11.961 1 78.19 78 SER A N 1
ATOM 534 C CA . SER A 1 78 ? -9.773 19.953 12.438 1 78.19 78 SER A CA 1
ATOM 535 C C . SER A 1 78 ? -10.344 18.547 12.305 1 78.19 78 SER A C 1
ATOM 537 O O . SER A 1 78 ? -11.32 18.203 12.977 1 78.19 78 SER A O 1
ATOM 539 N N . LYS A 1 79 ? -9.836 17.844 11.344 1 76.5 79 LYS A N 1
ATOM 540 C CA . LYS A 1 79 ? -10.281 16.469 11.164 1 76.5 79 LYS A CA 1
ATOM 541 C C . LYS A 1 79 ? -9.102 15.516 10.984 1 76.5 79 LYS A C 1
ATOM 543 O O . LYS A 1 79 ? -8.078 15.898 10.406 1 76.5 79 LYS A O 1
ATOM 548 N N . VAL A 1 80 ? -9.305 14.352 11.469 1 62.78 80 VAL A N 1
ATOM 549 C CA . VAL A 1 80 ? -8.266 13.336 11.359 1 62.78 80 VAL A CA 1
ATOM 550 C C . VAL A 1 80 ? -8.039 12.984 9.891 1 62.78 80 VAL A C 1
ATOM 552 O O . VAL A 1 80 ? -8.992 12.758 9.141 1 62.78 80 VAL A O 1
ATOM 555 N N . LYS A 1 81 ? -6.824 13.188 9.523 1 72.44 81 LYS A N 1
ATOM 556 C CA . LYS A 1 81 ? -6.477 12.555 8.25 1 72.44 81 LYS A CA 1
ATOM 557 C C . LYS A 1 81 ? -6.484 11.031 8.367 1 72.44 81 LYS A C 1
ATOM 559 O O . LYS A 1 81 ? -5.84 10.477 9.258 1 72.44 81 LYS A O 1
ATOM 564 N N . SER A 1 82 ? -7.305 10.414 7.59 1 72.38 82 SER A N 1
ATOM 565 C CA . SER A 1 82 ? -7.348 8.953 7.645 1 72.38 82 SER A CA 1
ATOM 566 C C . SER A 1 82 ? -6.035 8.344 7.172 1 72.38 82 SER A C 1
ATOM 568 O O . SER A 1 82 ? -5.277 8.977 6.438 1 72.38 82 SER A O 1
ATOM 570 N N . TYR A 1 83 ? -5.785 7.266 7.688 1 74.88 83 TYR A N 1
ATOM 571 C CA . TYR A 1 83 ? -4.648 6.477 7.227 1 74.88 83 TYR A CA 1
ATOM 572 C C . TYR A 1 83 ? -4.641 6.359 5.707 1 74.88 83 TYR A C 1
ATOM 574 O O . TYR A 1 83 ? -3.605 6.551 5.066 1 74.88 83 TYR A O 1
ATOM 582 N N . ASN A 1 84 ? -5.754 6.152 5.168 1 77.31 84 ASN A N 1
ATOM 583 C CA . ASN A 1 84 ? -5.879 6.012 3.721 1 77.31 84 ASN A CA 1
ATOM 584 C C . ASN A 1 84 ? -5.547 7.312 2.998 1 77.31 84 ASN A C 1
ATOM 586 O O . ASN A 1 84 ? -4.941 7.297 1.927 1 77.31 84 ASN A O 1
ATOM 590 N N . GLU A 1 85 ? -5.918 8.375 3.604 1 80.5 85 GLU A N 1
ATOM 591 C CA . GLU A 1 85 ? -5.613 9.672 3.01 1 80.5 85 GLU A CA 1
ATOM 592 C C . GLU A 1 85 ? -4.113 9.938 3.014 1 80.5 85 GLU A C 1
ATOM 594 O O . GLU A 1 85 ? -3.566 10.461 2.037 1 80.5 85 GLU A O 1
ATOM 599 N N . LEU A 1 86 ? -3.498 9.633 4.109 1 86.62 86 LEU A N 1
ATOM 600 C CA . LEU A 1 86 ? -2.057 9.828 4.203 1 86.62 86 LEU A CA 1
ATOM 601 C C . LEU A 1 86 ? -1.319 8.945 3.203 1 86.62 86 LEU A C 1
ATOM 603 O O . LEU A 1 86 ? -0.427 9.406 2.492 1 86.62 86 LEU A O 1
ATOM 607 N N . VAL A 1 87 ? -1.729 7.691 3.096 1 88.19 87 VAL A N 1
ATOM 608 C CA . VAL A 1 87 ? -1.122 6.766 2.145 1 88.19 87 VAL A CA 1
ATOM 609 C C . VAL A 1 87 ? -1.291 7.301 0.724 1 88.19 87 VAL A C 1
ATOM 611 O O . VAL A 1 87 ? -0.324 7.375 -0.038 1 88.19 87 VAL A O 1
ATOM 614 N N . THR A 1 88 ? -2.461 7.672 0.39 1 84.69 88 THR A N 1
ATOM 615 C CA . THR A 1 88 ? -2.764 8.164 -0.951 1 84.69 88 THR A CA 1
ATOM 616 C C . THR A 1 88 ? -1.925 9.391 -1.281 1 84.69 88 THR A C 1
ATOM 618 O O . THR A 1 88 ? -1.412 9.523 -2.395 1 84.69 88 THR A O 1
ATOM 621 N N . SER A 1 89 ? -1.828 10.305 -0.323 1 87.56 89 SER A N 1
ATOM 622 C CA . SER A 1 89 ? -1.058 11.523 -0.549 1 87.56 89 SER A CA 1
ATOM 623 C C . SER A 1 89 ? 0.397 11.203 -0.877 1 87.56 89 SER A C 1
ATOM 625 O O . SER A 1 89 ? 1.035 11.922 -1.651 1 87.56 89 SER A O 1
ATOM 627 N N . VAL A 1 90 ? 0.904 10.109 -0.337 1 90.94 90 VAL A N 1
ATOM 628 C CA . VAL A 1 90 ? 2.307 9.758 -0.532 1 90.94 90 VAL A CA 1
ATOM 629 C C . VAL A 1 90 ? 2.471 9.008 -1.853 1 90.94 90 VAL A C 1
ATOM 631 O O . VAL A 1 90 ? 3.383 9.297 -2.631 1 90.94 90 VAL A O 1
ATOM 634 N N . ILE A 1 91 ? 1.549 8.094 -2.174 1 90.88 91 ILE A N 1
ATOM 635 C CA . ILE A 1 91 ? 1.833 7.184 -3.281 1 90.88 91 ILE A CA 1
ATOM 636 C C . ILE A 1 91 ? 1.136 7.68 -4.547 1 90.88 91 ILE A C 1
ATOM 638 O O . ILE A 1 91 ? 1.447 7.23 -5.652 1 90.88 91 ILE A O 1
ATOM 642 N N . ASN A 1 92 ? 0.15 8.5 -4.406 1 87.44 92 ASN A N 1
ATOM 643 C CA . ASN A 1 92 ? -0.603 9.062 -5.523 1 87.44 92 ASN A CA 1
ATOM 644 C C . ASN A 1 92 ? -0.89 10.547 -5.316 1 87.44 92 ASN A C 1
ATOM 646 O O . ASN A 1 92 ? -2.051 10.953 -5.25 1 87.44 92 ASN A O 1
ATOM 650 N N . PRO A 1 93 ? 0.131 11.375 -5.348 1 85.88 93 PRO A N 1
ATOM 651 C CA . PRO A 1 93 ? -0.036 12.781 -4.973 1 85.88 93 PRO A CA 1
ATOM 652 C C . PRO A 1 93 ? -0.9 13.555 -5.961 1 85.88 93 PRO A C 1
ATOM 654 O O . PRO A 1 93 ? -1.461 14.602 -5.613 1 85.88 93 PRO A O 1
ATOM 657 N N . SER A 1 94 ? -1.062 13.086 -7.125 1 80.81 94 SER A N 1
ATOM 658 C CA . SER A 1 94 ? -1.87 13.797 -8.109 1 80.81 94 SER A CA 1
ATOM 659 C C . SER A 1 94 ? -3.348 13.438 -7.977 1 80.81 94 SER A C 1
ATOM 661 O O . SER A 1 94 ? -4.199 14.055 -8.625 1 80.81 94 SER A O 1
ATOM 663 N N . HIS A 1 95 ? -3.607 12.359 -7.18 1 70.69 95 HIS A N 1
ATOM 664 C CA . HIS A 1 95 ? -4.984 11.906 -7.035 1 70.69 95 HIS A CA 1
ATOM 665 C C . HIS A 1 95 ? -5.875 13.016 -6.492 1 70.69 95 HIS A C 1
ATOM 667 O O . HIS A 1 95 ? -7.012 13.188 -6.941 1 70.69 95 HIS A O 1
ATOM 673 N N . LYS A 1 96 ? -5.383 13.711 -5.352 1 57.53 96 LYS A N 1
ATOM 674 C CA . LYS A 1 96 ? -6.219 14.703 -4.684 1 57.53 96 LYS A CA 1
ATOM 675 C C . LYS A 1 96 ? -6.227 16.016 -5.453 1 57.53 96 LYS A C 1
ATOM 677 O O . LYS A 1 96 ? -7.02 16.922 -5.156 1 57.53 96 LYS A O 1
ATOM 682 N N . LEU A 1 97 ? -5.289 16.297 -6.254 1 55.66 97 LEU A N 1
ATOM 683 C CA . LEU A 1 97 ? -5.238 17.594 -6.934 1 55.66 97 LEU A CA 1
ATOM 684 C C . LEU A 1 97 ? -6.539 17.859 -7.688 1 55.66 97 LEU A C 1
ATOM 686 O O . LEU A 1 97 ? -6.957 19.016 -7.824 1 55.66 97 LEU A O 1
ATOM 690 N N . ALA A 1 98 ? -7.109 16.766 -8.156 1 47.38 98 ALA A N 1
ATOM 691 C CA . ALA A 1 98 ? -8.359 17.062 -8.859 1 47.38 98 ALA A CA 1
ATOM 692 C C . ALA A 1 98 ? -9.406 17.625 -7.898 1 47.38 98 ALA A C 1
ATOM 694 O O . ALA A 1 98 ? -10.297 18.375 -8.305 1 47.38 98 ALA A O 1
ATOM 695 N N . ARG A 1 99 ? -9.148 17.109 -6.703 1 47.12 99 ARG A N 1
ATOM 696 C CA . ARG A 1 99 ? -10.242 17.578 -5.852 1 47.12 99 ARG A CA 1
ATOM 697 C C . ARG A 1 99 ? -9.906 18.938 -5.234 1 47.12 99 ARG A C 1
ATOM 699 O O . ARG A 1 99 ? -10.805 19.734 -4.965 1 47.12 99 ARG 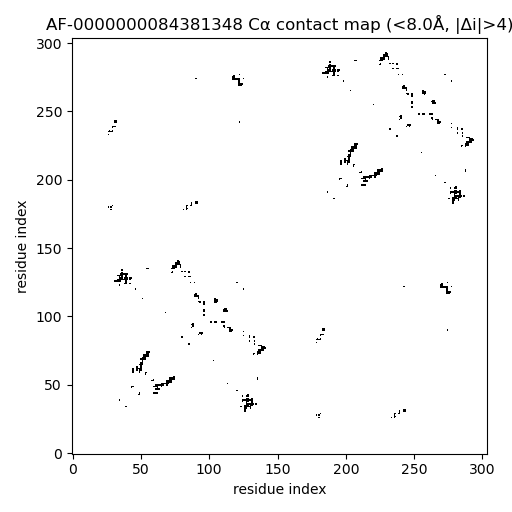A O 1
ATOM 706 N N . ASN A 1 100 ? -8.648 19.016 -4.695 1 49.81 100 ASN A N 1
ATOM 707 C CA . ASN A 1 100 ? -8.359 20.281 -4.055 1 49.81 100 ASN A CA 1
ATOM 708 C C . ASN A 1 100 ? -7.59 21.219 -4.984 1 49.81 100 ASN A C 1
ATOM 710 O O . ASN A 1 100 ? -6.746 20.766 -5.762 1 49.81 100 ASN A O 1
ATOM 714 N N . LEU A 1 101 ? -8.188 22.312 -5.32 1 45.28 101 LEU A N 1
ATOM 715 C CA . LEU A 1 101 ? -7.789 23.422 -6.172 1 45.28 101 LEU A CA 1
ATOM 716 C C . LEU A 1 101 ? -6.512 24.078 -5.656 1 45.28 101 LEU A C 1
ATOM 718 O O . LEU A 1 101 ? -6.258 25.25 -5.918 1 45.28 101 LEU A O 1
ATOM 722 N N . PHE A 1 102 ? -5.738 23.406 -4.809 1 51.94 102 PHE A N 1
ATOM 723 C CA . PHE A 1 102 ? -4.605 24.234 -4.398 1 51.94 102 PHE A CA 1
ATOM 724 C C . PHE A 1 102 ? -3.549 24.281 -5.496 1 51.94 102 PHE A C 1
ATOM 726 O O . PHE A 1 102 ? -2.891 23.281 -5.781 1 51.94 102 PHE A O 1
ATOM 733 N N . LYS A 1 103 ? -3.549 25.375 -6.16 1 56.78 103 LYS A N 1
ATOM 734 C CA . LYS A 1 103 ? -2.73 25.734 -7.32 1 56.78 103 LYS A CA 1
ATOM 735 C C . LYS A 1 103 ? -1.252 25.484 -7.043 1 56.78 103 LYS A C 1
ATOM 737 O O . LYS A 1 103 ? -0.502 25.094 -7.941 1 56.78 103 LYS A O 1
ATOM 742 N N . GLN A 1 104 ? -0.874 25.766 -5.719 1 53.81 104 GLN A N 1
ATOM 743 C CA . GLN A 1 104 ? 0.557 25.703 -5.445 1 53.81 104 GLN A CA 1
ATOM 744 C C . GLN A 1 104 ? 1.058 24.266 -5.473 1 53.81 104 GLN A C 1
ATOM 746 O O . GLN A 1 104 ? 2.266 24.016 -5.52 1 53.81 104 GLN A O 1
ATOM 751 N N . GLU A 1 105 ? 0.102 23.328 -5.668 1 62.59 105 GLU A N 1
ATOM 752 C CA . GLU A 1 105 ? 0.494 21.922 -5.602 1 62.59 105 GLU A CA 1
ATOM 753 C C . GLU A 1 105 ? 0.442 21.266 -6.977 1 62.59 105 GLU A C 1
ATOM 755 O O . GLU A 1 105 ? 0.743 20.078 -7.121 1 62.59 105 GLU A O 1
ATOM 760 N N . ILE A 1 106 ? 0.108 22.281 -7.859 1 65.81 106 ILE A N 1
ATOM 761 C CA . ILE A 1 106 ? -0.127 21.703 -9.188 1 65.81 106 ILE A CA 1
ATOM 762 C C . ILE A 1 106 ? 0.967 22.172 -10.148 1 65.81 106 ILE A C 1
ATOM 764 O O . ILE A 1 106 ? 1.19 23.375 -10.312 1 65.81 106 ILE A O 1
ATOM 768 N N . ALA A 1 107 ? 1.535 21.219 -10.711 1 67.94 107 ALA A N 1
ATOM 769 C CA . ALA A 1 107 ? 2.52 21.484 -11.758 1 67.94 107 ALA A CA 1
ATOM 770 C C . ALA A 1 107 ? 1.843 21.969 -13.039 1 67.94 107 ALA A C 1
ATOM 772 O O . ALA A 1 107 ? 0.613 22 -13.125 1 67.94 107 ALA A O 1
ATOM 773 N N . GLN A 1 108 ? 2.615 22.469 -13.859 1 66.62 108 GLN A N 1
ATOM 774 C CA . GLN A 1 108 ? 2.129 23.016 -15.125 1 66.62 108 GLN A CA 1
ATOM 775 C C . GLN A 1 108 ? 1.303 21.984 -15.883 1 66.62 108 GLN A C 1
ATOM 777 O O . GLN A 1 108 ? 0.366 22.344 -16.609 1 66.62 108 GLN A O 1
ATOM 782 N N . ASN A 1 109 ? 1.54 20.734 -15.688 1 68.81 109 ASN A N 1
ATOM 783 C CA . ASN A 1 109 ? 0.856 19.688 -16.453 1 68.81 109 ASN A CA 1
ATOM 784 C C . ASN A 1 109 ? -0.378 19.172 -15.711 1 68.81 109 ASN A C 1
ATOM 786 O O . ASN A 1 109 ? -1.008 18.203 -16.141 1 68.81 109 ASN A O 1
ATOM 790 N N . GLY A 1 110 ? -0.672 19.844 -14.617 1 75.5 110 GLY A N 1
ATOM 791 C CA . GLY A 1 110 ? -1.856 19.453 -13.867 1 75.5 110 GLY A CA 1
ATOM 792 C C . GLY A 1 110 ? -1.585 18.375 -12.844 1 75.5 110 GLY A C 1
ATOM 793 O O . GLY A 1 110 ? -2.496 17.938 -12.133 1 75.5 110 GLY A O 1
ATOM 794 N N . GLU A 1 111 ? -0.274 18.094 -12.82 1 81.75 111 GLU A N 1
ATOM 795 C CA . GLU A 1 111 ? 0.122 17.047 -11.875 1 81.75 111 GLU A CA 1
ATOM 796 C C . GLU A 1 111 ? 0.707 17.656 -10.602 1 81.75 111 GLU A C 1
ATOM 798 O O . GLU A 1 111 ? 1.037 18.844 -10.562 1 81.75 111 GLU A O 1
ATOM 803 N N . SER A 1 112 ? 0.759 16.844 -9.602 1 85.56 112 SER A N 1
ATOM 804 C CA . SER A 1 112 ? 1.373 17.281 -8.352 1 85.56 112 SER A CA 1
ATOM 805 C C . SER A 1 112 ? 2.848 17.625 -8.547 1 85.56 112 SER A C 1
ATOM 807 O O . SER A 1 112 ? 3.557 16.922 -9.273 1 85.56 112 SER A O 1
ATOM 809 N N . ILE A 1 113 ? 3.281 18.656 -7.918 1 88.44 113 ILE A N 1
ATOM 810 C CA . ILE A 1 113 ? 4.695 19 -7.859 1 88.44 113 ILE A CA 1
ATOM 811 C C . ILE A 1 113 ? 5.461 17.922 -7.102 1 88.44 113 ILE A C 1
ATOM 813 O O . ILE A 1 113 ? 6.637 17.672 -7.375 1 88.44 113 ILE A O 1
ATOM 817 N N . MET A 1 114 ? 4.781 17.266 -6.137 1 90.56 114 MET A N 1
ATOM 818 C CA . MET A 1 114 ? 5.406 16.172 -5.402 1 90.56 114 MET A CA 1
ATOM 819 C C . MET A 1 114 ? 5.707 14.992 -6.328 1 90.56 114 MET A C 1
ATOM 821 O O . MET A 1 114 ? 4.801 14.461 -6.969 1 90.56 114 MET A O 1
ATOM 825 N N . PRO A 1 115 ? 6.961 14.633 -6.367 1 91.69 115 PRO A N 1
ATOM 826 C CA . PRO A 1 115 ? 7.285 13.461 -7.191 1 91.69 115 PRO A CA 1
ATOM 827 C C . PRO A 1 115 ? 6.684 12.172 -6.645 1 91.69 115 PRO A C 1
ATOM 829 O O . PRO A 1 115 ? 6.359 12.086 -5.457 1 91.69 115 PRO A O 1
ATOM 832 N N . VAL A 1 116 ? 6.547 11.25 -7.555 1 92.06 116 VAL A N 1
ATOM 833 C CA . VAL A 1 116 ? 6.109 9.914 -7.152 1 92.06 116 VAL A CA 1
ATOM 834 C C . VAL A 1 116 ? 7.312 9.086 -6.719 1 92.06 116 VAL A C 1
ATOM 836 O O . VAL A 1 116 ? 8.227 8.836 -7.516 1 92.06 116 VAL A O 1
ATOM 839 N N . TYR A 1 117 ? 7.34 8.617 -5.512 1 96.5 117 TYR A N 1
ATOM 840 C CA . TYR A 1 117 ? 8.484 7.934 -4.922 1 96.5 117 TYR A CA 1
ATOM 841 C C . TYR A 1 117 ? 8.305 6.422 -4.98 1 96.5 117 TYR A C 1
ATOM 843 O O . TYR A 1 117 ? 9.133 5.668 -4.477 1 96.5 117 TYR A O 1
ATOM 851 N N . ASN A 1 118 ? 7.289 5.961 -5.637 1 96.31 118 ASN A N 1
ATOM 852 C CA . ASN A 1 118 ? 6.867 4.562 -5.566 1 96.31 118 ASN A CA 1
ATOM 853 C C . ASN A 1 118 ? 7.969 3.623 -6.047 1 96.31 118 ASN A C 1
ATOM 855 O O . ASN A 1 118 ? 8.07 2.49 -5.574 1 96.31 118 ASN A O 1
ATOM 859 N N . ASP A 1 119 ? 8.852 4.055 -6.945 1 97.19 119 ASP A N 1
ATOM 860 C CA . ASP A 1 119 ? 9.875 3.201 -7.539 1 97.19 119 ASP A CA 1
ATOM 861 C C . ASP A 1 119 ? 11.062 3.025 -6.59 1 97.19 119 ASP A C 1
ATOM 863 O O . ASP A 1 119 ? 11.828 2.07 -6.719 1 97.19 119 ASP A O 1
ATOM 867 N N . VAL A 1 120 ? 11.203 3.979 -5.629 1 97.88 120 VAL A N 1
ATOM 868 C CA . VAL A 1 120 ? 12.414 3.961 -4.812 1 97.88 120 VAL A CA 1
ATOM 869 C C . VAL A 1 120 ? 12.039 3.748 -3.346 1 97.88 120 VAL A C 1
ATOM 871 O O . VAL A 1 120 ? 12.922 3.623 -2.49 1 97.88 120 VAL A O 1
ATOM 874 N N . MET A 1 121 ? 10.781 3.799 -3.016 1 98.31 121 MET A N 1
ATOM 875 C CA . MET A 1 121 ? 10.281 3.623 -1.655 1 98.31 121 MET A CA 1
ATOM 876 C C . MET A 1 121 ? 9.797 2.197 -1.436 1 98.31 121 MET A C 1
ATOM 878 O O . MET A 1 121 ? 8.969 1.694 -2.197 1 98.31 121 MET A O 1
ATOM 882 N N . THR A 1 122 ? 10.352 1.582 -0.406 1 98.31 122 THR A N 1
ATOM 883 C CA . THR A 1 122 ? 9.867 0.246 -0.071 1 98.31 122 THR A CA 1
ATOM 884 C C . THR A 1 122 ? 8.508 0.318 0.62 1 98.31 122 THR A C 1
ATOM 886 O O . THR A 1 122 ? 8.117 1.374 1.119 1 98.31 122 THR A O 1
ATOM 889 N N . VAL A 1 123 ? 7.852 -0.803 0.625 1 96.69 123 VAL A N 1
ATOM 890 C CA . VAL A 1 123 ? 6.566 -0.89 1.308 1 96.69 123 VAL A CA 1
ATOM 891 C C . VAL A 1 123 ? 6.75 -0.605 2.797 1 96.69 123 VAL A C 1
ATOM 893 O O . VAL A 1 123 ? 5.957 0.12 3.4 1 96.69 123 VAL A O 1
ATOM 896 N N . THR A 1 124 ? 7.824 -1.105 3.398 1 97.69 124 THR A N 1
ATOM 897 C CA . THR A 1 124 ? 8.109 -0.822 4.801 1 97.69 124 THR A CA 1
ATOM 898 C C . THR A 1 124 ? 8.305 0.675 5.02 1 97.69 124 THR A C 1
ATOM 900 O O . THR A 1 124 ? 7.773 1.245 5.973 1 97.69 124 THR A O 1
ATOM 903 N N . GLN A 1 125 ? 9.023 1.305 4.117 1 98.12 125 GLN A N 1
ATOM 904 C CA . GLN A 1 125 ? 9.242 2.742 4.246 1 98.12 125 GLN A CA 1
ATOM 905 C C . GLN A 1 125 ? 7.93 3.51 4.156 1 98.12 125 GLN A C 1
ATOM 907 O O . GLN A 1 125 ? 7.703 4.457 4.914 1 98.12 125 GLN A O 1
ATOM 912 N N . LEU A 1 126 ? 7.094 3.115 3.232 1 96.5 126 LEU A N 1
ATOM 913 C CA . LEU A 1 126 ? 5.785 3.752 3.139 1 96.5 126 LEU A CA 1
ATOM 914 C C . LEU A 1 126 ? 5.023 3.623 4.453 1 96.5 126 LEU A C 1
ATOM 916 O O . LEU A 1 126 ? 4.527 4.617 4.988 1 96.5 126 LEU A O 1
ATOM 920 N N . ILE A 1 127 ? 4.969 2.416 4.953 1 94.56 127 ILE A N 1
ATOM 921 C CA . ILE A 1 127 ? 4.234 2.123 6.18 1 94.56 127 ILE A CA 1
ATOM 922 C C . ILE A 1 127 ? 4.793 2.959 7.328 1 94.56 127 ILE A C 1
ATOM 924 O O . ILE A 1 127 ? 4.035 3.574 8.086 1 94.56 127 ILE A O 1
ATOM 928 N N . ASP A 1 128 ? 6.055 3 7.418 1 97.62 128 ASP A N 1
ATOM 929 C CA . ASP A 1 128 ? 6.723 3.721 8.5 1 97.62 128 ASP A CA 1
ATOM 930 C C . ASP A 1 128 ? 6.531 5.23 8.352 1 97.62 128 ASP A C 1
ATOM 932 O O . ASP A 1 128 ? 6.332 5.934 9.344 1 97.62 128 ASP A O 1
ATOM 936 N N . ILE A 1 129 ? 6.617 5.754 7.125 1 97.38 129 ILE A N 1
ATOM 937 C CA . ILE A 1 129 ? 6.438 7.184 6.883 1 97.38 129 ILE A CA 1
ATOM 938 C C . ILE A 1 129 ? 5.016 7.594 7.254 1 97.38 129 ILE A C 1
ATOM 940 O O . ILE A 1 129 ? 4.805 8.633 7.879 1 97.38 129 ILE A O 1
ATOM 944 N N . VAL A 1 130 ? 4.043 6.816 6.883 1 93.69 130 VAL A N 1
ATOM 945 C CA . VAL A 1 130 ? 2.654 7.117 7.211 1 93.69 130 VAL A CA 1
ATOM 946 C C . VAL A 1 130 ? 2.471 7.121 8.727 1 93.69 130 VAL A C 1
ATOM 948 O O . VAL A 1 130 ? 1.802 8 9.273 1 93.69 130 VAL A O 1
ATOM 951 N N . ALA A 1 131 ? 3.062 6.191 9.406 1 94.38 131 ALA A N 1
ATOM 952 C CA . ALA A 1 131 ? 3.012 6.164 10.867 1 94.38 131 ALA A CA 1
ATOM 953 C C . ALA A 1 131 ? 3.625 7.43 11.461 1 94.38 131 ALA A C 1
ATOM 955 O O . ALA A 1 131 ? 3.078 8.008 12.398 1 94.38 131 ALA A O 1
ATOM 956 N N . PHE A 1 132 ? 4.773 7.809 10.938 1 96.75 132 PHE A N 1
ATOM 957 C CA . PHE A 1 132 ? 5.453 9.023 11.367 1 96.75 132 PHE A CA 1
ATOM 958 C C . PHE A 1 132 ? 4.547 10.242 11.188 1 96.75 132 PHE A C 1
ATOM 960 O O . PHE A 1 132 ? 4.289 10.977 12.148 1 96.75 132 PHE A O 1
ATOM 967 N N . LEU A 1 133 ? 4 10.383 10.023 1 94.38 133 LEU A N 1
ATOM 968 C CA . LEU A 1 133 ? 3.17 11.547 9.734 1 94.38 133 LEU A CA 1
ATOM 969 C C . LEU A 1 133 ? 1.899 11.531 10.578 1 94.38 133 LEU A C 1
ATOM 971 O O . LEU A 1 133 ? 1.477 12.578 11.086 1 94.38 133 LEU A O 1
ATOM 975 N N . ASP A 1 134 ? 1.296 10.391 10.688 1 91.06 134 ASP A N 1
ATOM 976 C CA . ASP A 1 134 ? 0.096 10.258 11.508 1 91.06 134 ASP A CA 1
ATOM 977 C C . ASP A 1 134 ? 0.355 10.727 12.938 1 91.06 134 ASP A C 1
ATOM 979 O O . ASP A 1 134 ? -0.513 11.336 13.562 1 91.06 134 ASP A O 1
ATOM 983 N N . SER A 1 135 ? 1.536 10.469 13.461 1 92.62 135 SER A N 1
ATOM 984 C CA . SER A 1 135 ? 1.887 10.812 14.836 1 92.62 135 SER A CA 1
ATOM 985 C C . SER A 1 135 ? 2.086 12.312 15 1 92.62 135 SER A C 1
ATOM 987 O O . SER A 1 135 ? 2.164 12.82 16.125 1 92.62 135 SER A O 1
ATOM 989 N N . ARG A 1 136 ? 2.189 13.008 13.859 1 92.75 136 ARG A N 1
ATOM 990 C CA . ARG A 1 136 ? 2.525 14.43 13.914 1 92.75 136 ARG A CA 1
ATOM 991 C C . ARG A 1 136 ? 1.273 15.289 13.805 1 92.75 136 ARG A C 1
ATOM 993 O O . ARG A 1 136 ? 1.353 16.516 13.875 1 92.75 136 ARG A O 1
ATOM 1000 N N . TYR A 1 137 ? 0.132 14.617 13.617 1 89.19 137 TYR A N 1
ATOM 1001 C CA . TYR A 1 137 ? -1.119 15.367 13.547 1 89.19 137 TYR A CA 1
ATOM 1002 C C . TYR A 1 137 ? -1.877 15.297 14.867 1 89.19 137 TYR A C 1
ATOM 1004 O O . TYR A 1 137 ? -1.886 14.25 15.523 1 89.19 137 TYR A O 1
ATOM 1012 N N . GLU A 1 138 ? -2.439 16.406 15.289 1 85.19 138 GLU A N 1
ATOM 1013 C CA . GLU A 1 138 ? -3.297 16.516 16.469 1 85.19 138 GLU A CA 1
ATOM 1014 C C . GLU A 1 138 ? -4.676 17.062 16.094 1 85.19 138 GLU A C 1
ATOM 1016 O O . GLU A 1 138 ? -4.785 18.109 15.461 1 85.19 138 GLU A O 1
ATOM 1021 N N . VAL A 1 139 ? -5.617 16.172 16.422 1 77.25 139 VAL A N 1
ATOM 1022 C CA . VAL A 1 139 ? -6.965 16.641 16.125 1 77.25 139 VAL A CA 1
ATOM 1023 C C . VAL A 1 139 ? -7.453 17.578 17.219 1 77.25 139 VAL A C 1
ATOM 1025 O O . VAL A 1 139 ? -7.484 17.188 18.391 1 77.25 139 VAL A O 1
ATOM 1028 N N . VAL A 1 140 ? -7.637 18.797 16.891 1 72.56 140 VAL A N 1
ATOM 1029 C CA . VAL A 1 140 ? -8.164 19.797 17.828 1 72.56 140 VAL A CA 1
ATOM 1030 C C . VAL A 1 140 ? -9.641 20.047 17.531 1 72.56 140 VAL A C 1
ATOM 1032 O O . VAL A 1 140 ? -10.008 20.406 16.422 1 72.56 140 VAL A O 1
ATOM 1035 N N . LYS A 1 141 ? -10.531 19.297 18.375 1 63.69 141 LYS A N 1
ATOM 1036 C CA . LYS A 1 141 ? -11.961 19.578 18.281 1 63.69 141 LYS A CA 1
ATOM 1037 C C . LYS A 1 141 ? -12.258 21.047 18.5 1 63.69 141 LYS A C 1
ATOM 1039 O O . LYS A 1 141 ? -11.781 21.641 19.469 1 63.69 141 LYS A O 1
ATOM 1044 N N . ARG A 1 142 ? -12.57 21.734 17.375 1 59.03 142 ARG A N 1
ATOM 1045 C CA . ARG A 1 142 ? -13.016 23.109 17.609 1 59.03 142 ARG A CA 1
ATOM 1046 C C . ARG A 1 142 ? -14.195 23.141 18.578 1 59.03 142 ARG A C 1
ATOM 1048 O O . ARG A 1 142 ? -15.078 22.281 18.531 1 59.03 142 ARG A O 1
ATOM 1055 N N . PRO A 1 143 ? -14.062 23.906 19.594 1 57.03 143 PRO A N 1
ATOM 1056 C CA . PRO A 1 143 ? -15.211 24.047 20.484 1 57.03 143 PRO A CA 1
ATOM 1057 C C . PRO A 1 143 ? -16.531 24.203 19.75 1 57.03 143 PRO A C 1
ATOM 1059 O O . PRO A 1 143 ? -16.578 24.828 18.672 1 57.03 143 PRO A O 1
ATOM 1062 N N . SER A 1 144 ? -17.266 23.078 19.75 1 53.78 144 SER A N 1
ATOM 1063 C CA . SER A 1 144 ? -18.609 23.344 19.234 1 53.78 144 SER A CA 1
ATOM 1064 C C . SER A 1 144 ? -19.109 24.734 19.656 1 53.78 144 SER A C 1
ATOM 1066 O O . SER A 1 144 ? -18.828 25.172 20.781 1 53.78 144 SER A O 1
ATOM 1068 N N . TYR A 1 145 ? -19.109 25.625 18.828 1 54.31 145 TYR A N 1
ATOM 1069 C CA . TYR A 1 145 ? -19.781 26.875 19.203 1 54.31 145 TYR A CA 1
ATOM 1070 C C . TYR A 1 145 ? -21.078 26.594 19.953 1 54.31 145 TYR A C 1
ATOM 1072 O O . TYR A 1 145 ? -21.969 25.922 19.438 1 54.31 145 TYR A O 1
ATOM 1080 N N . ARG A 1 146 ? -21.047 26.438 21.219 1 54.25 146 ARG A N 1
ATOM 1081 C CA . ARG A 1 146 ? -22.328 26.5 21.906 1 54.25 146 ARG A CA 1
ATOM 1082 C C . ARG A 1 146 ? -23.125 27.734 21.484 1 54.25 146 ARG A C 1
ATOM 1084 O O . ARG A 1 146 ? -22.672 28.875 21.672 1 54.25 146 ARG A O 1
ATOM 1091 N N . TYR A 1 147 ? -23.953 27.625 20.469 1 55.03 147 TYR A N 1
ATOM 1092 C CA . TYR A 1 147 ? -24.875 28.719 20.203 1 55.03 147 TYR A CA 1
ATOM 1093 C C . TYR A 1 147 ? -25.594 29.141 21.484 1 55.03 147 TYR A C 1
ATOM 1095 O O . TYR A 1 147 ? -26.062 28.312 22.25 1 55.03 147 TYR A O 1
ATOM 1103 N N . PRO A 1 148 ? -25.297 30.297 21.969 1 50.34 148 PRO A N 1
ATOM 1104 C CA . PRO A 1 148 ? -26.078 30.75 23.109 1 50.34 148 PRO A CA 1
ATOM 1105 C C . PRO A 1 148 ? -27.578 30.453 22.953 1 50.34 148 PRO A C 1
ATOM 1107 O O . PRO A 1 148 ? -28.141 30.672 21.891 1 50.34 148 PRO A O 1
ATOM 1110 N N . VAL A 1 149 ? -28.047 29.422 23.562 1 52.41 149 VAL A N 1
ATOM 1111 C CA . VAL A 1 149 ? -29.5 29.266 23.641 1 52.41 149 VAL A CA 1
ATOM 1112 C C . VAL A 1 149 ? -30.125 30.562 24.156 1 52.41 149 VAL A C 1
ATOM 1114 O O . VAL A 1 149 ? -29.844 30.984 25.281 1 52.41 149 VAL A O 1
ATOM 1117 N N . TYR A 1 150 ? -30.469 31.516 23.297 1 46 150 TYR A N 1
ATOM 1118 C CA . TYR A 1 150 ? -31.25 32.688 23.719 1 46 150 TYR A CA 1
ATOM 1119 C C . TYR A 1 150 ? -32.594 32.25 24.297 1 46 150 TYR A C 1
ATOM 1121 O O . TYR A 1 150 ? -33.344 31.531 23.641 1 46 150 TYR A O 1
ATOM 1129 N N . THR A 1 151 ? -32.562 31.844 25.531 1 49.16 151 THR A N 1
ATOM 1130 C CA . THR A 1 151 ? -33.844 31.734 26.219 1 49.16 151 THR A CA 1
ATOM 1131 C C . THR A 1 151 ? -34.688 33 26.016 1 49.16 151 THR A C 1
ATOM 1133 O O . THR A 1 151 ? -34.25 34.094 26.406 1 49.16 151 THR A O 1
ATOM 1136 N N . TYR A 1 152 ? -35.5 33.031 24.891 1 39.97 152 TYR A N 1
ATOM 1137 C CA . TYR A 1 152 ? -36.594 34 24.938 1 39.97 152 TYR A CA 1
ATOM 1138 C C . TYR A 1 152 ? -37.594 33.625 26 1 39.97 152 TYR A C 1
ATOM 1140 O O . TYR A 1 152 ? -37.812 32.438 26.281 1 39.97 152 TYR A O 1
ATOM 1148 N N . MET B 1 1 ? -80.375 2.115 23.641 1 28.17 1 MET B N 1
ATOM 1149 C CA . MET B 1 1 ? -79.688 1.702 22.406 1 28.17 1 MET B CA 1
ATOM 1150 C C . MET B 1 1 ? -78.562 2.631 22.062 1 28.17 1 MET B C 1
ATOM 1152 O O . MET B 1 1 ? -78.75 3.59 21.297 1 28.17 1 MET B O 1
ATOM 1156 N N . LYS B 1 2 ? -77.75 2.805 23.094 1 34.31 2 LYS B N 1
ATOM 1157 C CA . LYS B 1 2 ? -76.5 3.58 23.375 1 34.31 2 LYS B CA 1
ATOM 1158 C C . LYS B 1 2 ? -75.375 3.229 22.406 1 34.31 2 LYS B C 1
ATOM 1160 O O . LYS B 1 2 ? -75 2.07 22.312 1 34.31 2 LYS B O 1
ATOM 1165 N N . LYS B 1 3 ? -75.5 3.898 21.234 1 33.22 3 LYS B N 1
ATOM 1166 C CA . LYS B 1 3 ? -74.562 3.867 20.141 1 33.22 3 LYS B CA 1
ATOM 1167 C C . LYS B 1 3 ? -73.125 4.16 20.656 1 33.22 3 LYS B C 1
ATOM 1169 O O . LYS B 1 3 ? -72.875 5.242 21.188 1 33.22 3 LYS B O 1
ATOM 1174 N N . ALA B 1 4 ? -72.5 3.178 21.391 1 39.69 4 ALA B N 1
ATOM 1175 C CA . ALA B 1 4 ? -71.062 3.125 21.797 1 39.69 4 ALA B CA 1
ATOM 1176 C C . ALA B 1 4 ? -70.188 3.449 20.625 1 39.69 4 ALA B C 1
ATOM 1178 O O . ALA B 1 4 ? -70.125 2.736 19.609 1 39.69 4 ALA B O 1
ATOM 1179 N N . THR B 1 5 ? -70.062 4.734 20.281 1 36.06 5 THR B N 1
ATOM 1180 C CA . THR B 1 5 ? -69.062 5.293 19.344 1 36.06 5 THR B CA 1
ATOM 1181 C C . THR B 1 5 ? -67.688 4.758 19.641 1 36.06 5 THR B C 1
ATOM 1183 O O . THR B 1 5 ? -67.188 4.793 20.781 1 36.06 5 THR B O 1
ATOM 1186 N N . HIS B 1 6 ? -67.312 3.604 19.047 1 37.19 6 HIS B N 1
ATOM 1187 C CA . HIS B 1 6 ? -66 2.959 18.953 1 37.19 6 HIS B CA 1
ATOM 1188 C C . HIS B 1 6 ? -64.938 3.945 18.516 1 37.19 6 HIS B C 1
ATOM 1190 O O . HIS B 1 6 ? -64.812 4.293 17.328 1 37.19 6 HIS B O 1
ATOM 1196 N N . LEU B 1 7 ? -64.625 5.012 19.234 1 38.44 7 LEU B N 1
ATOM 1197 C CA . LEU B 1 7 ? -63.5 5.859 18.906 1 38.44 7 LEU B CA 1
ATOM 1198 C C . LEU B 1 7 ? -62.188 5.051 18.891 1 38.44 7 LEU B C 1
ATOM 1200 O O . LEU B 1 7 ? -61.781 4.551 19.938 1 38.44 7 LEU B O 1
ATOM 1204 N N . ALA B 1 8 ? -62 4.188 17.906 1 37.28 8 ALA B N 1
ATOM 1205 C CA . ALA B 1 8 ? -60.75 3.475 17.641 1 37.28 8 ALA B CA 1
ATOM 1206 C C . ALA B 1 8 ? -59.562 4.438 17.594 1 37.28 8 ALA B C 1
ATOM 1208 O O . ALA B 1 8 ? -59.531 5.367 16.781 1 37.28 8 ALA B O 1
ATOM 1209 N N . SER B 1 9 ? -58.938 4.762 18.734 1 37.25 9 SER B N 1
ATOM 1210 C CA . SER B 1 9 ? -57.688 5.496 18.891 1 37.25 9 SER B CA 1
ATOM 1211 C C . SER B 1 9 ? -56.594 4.902 18.016 1 37.25 9 SER B C 1
ATOM 1213 O O . SER B 1 9 ? -56.25 3.725 18.141 1 37.25 9 SER B O 1
ATOM 1215 N N . ILE B 1 10 ? -56.562 5.25 16.75 1 40.25 10 ILE B N 1
ATOM 1216 C CA . ILE B 1 10 ? -55.438 4.965 15.852 1 40.25 10 ILE B CA 1
ATOM 1217 C C . ILE B 1 10 ? -54.125 5.418 16.484 1 40.25 10 ILE B C 1
ATOM 1219 O O . ILE B 1 10 ? -53.938 6.602 16.766 1 40.25 10 ILE B O 1
ATOM 1223 N N . ALA B 1 11 ? -53.469 4.613 17.391 1 36.16 11 ALA B N 1
ATOM 1224 C CA . ALA B 1 11 ? -52.125 4.727 17.891 1 36.16 11 ALA B CA 1
ATOM 1225 C C . ALA B 1 11 ? -51.125 5.023 16.766 1 36.16 11 ALA B C 1
ATOM 1227 O O . ALA B 1 11 ? -51.062 4.285 15.773 1 36.16 11 ALA B O 1
ATOM 1228 N N . ALA B 1 12 ? -50.844 6.305 16.516 1 37.16 12 ALA B N 1
ATOM 1229 C CA . ALA B 1 12 ? -49.781 6.852 15.656 1 37.16 12 ALA B CA 1
ATOM 1230 C C . ALA B 1 12 ? -48.469 6.148 15.898 1 37.16 12 ALA B C 1
ATOM 1232 O O . ALA B 1 12 ? -47.938 6.172 17.016 1 37.16 12 ALA B O 1
ATOM 1233 N N . LEU B 1 13 ? -48.25 4.984 15.258 1 38.53 13 LEU B N 1
ATOM 1234 C CA . LEU B 1 13 ? -46.969 4.316 15.133 1 38.53 13 LEU B CA 1
ATOM 1235 C C . LEU B 1 13 ? -45.875 5.309 14.742 1 38.53 13 LEU B C 1
ATOM 1237 O O . LEU B 1 13 ? -45.906 5.848 13.633 1 38.53 13 LEU B O 1
ATOM 1241 N N . PHE B 1 14 ? -45.469 6.148 15.719 1 36.75 14 PHE B N 1
ATOM 1242 C CA . PHE B 1 14 ? -44.219 6.902 15.508 1 36.75 14 PHE B CA 1
ATOM 1243 C C . PHE B 1 14 ? -43.094 5.977 15.102 1 36.75 14 PHE B C 1
ATOM 1245 O O . PHE B 1 14 ? -42.594 5.18 15.906 1 36.75 14 PHE B O 1
ATOM 1252 N N . VAL B 1 15 ? -43.125 5.391 13.891 1 39.94 15 VAL B N 1
ATOM 1253 C CA . VAL B 1 15 ? -41.938 4.777 13.297 1 39.94 15 VAL B CA 1
ATOM 1254 C C . VAL B 1 15 ? -40.75 5.723 13.414 1 39.94 15 VAL B C 1
ATOM 1256 O O . VAL B 1 15 ? -40.719 6.777 12.773 1 39.94 15 VAL B O 1
ATOM 1259 N N . GLY B 1 16 ? -40.25 5.957 14.68 1 32.69 16 GLY B N 1
ATOM 1260 C CA . GLY B 1 16 ? -38.938 6.578 14.781 1 32.69 16 GLY B CA 1
ATOM 1261 C C . GLY B 1 16 ? -37.938 6.02 13.789 1 32.69 16 GLY B C 1
ATOM 1262 O O . GLY B 1 16 ? -37.625 4.836 13.836 1 32.69 16 GLY B O 1
ATOM 1263 N N . LEU B 1 17 ? -38.031 6.477 12.539 1 34.91 17 LEU B N 1
ATOM 1264 C CA . LEU B 1 17 ? -36.906 6.316 11.602 1 34.91 17 LEU B CA 1
ATOM 1265 C C . LEU B 1 17 ? -35.594 6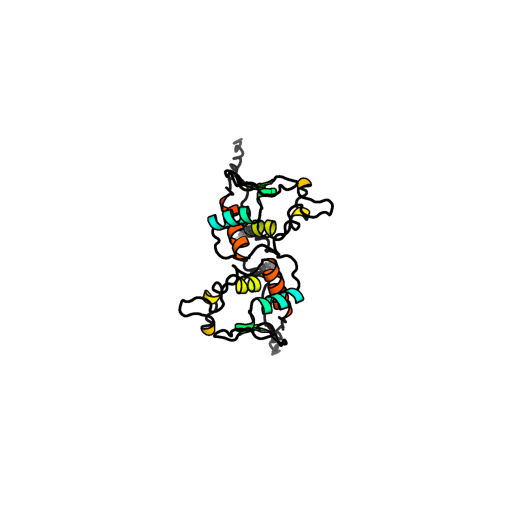.605 12.281 1 34.91 17 LEU B C 1
ATOM 1267 O O . LEU B 1 17 ? -35.281 7.758 12.617 1 34.91 17 LEU B O 1
ATOM 1271 N N . ALA B 1 18 ? -35.25 5.852 13.289 1 33.97 18 ALA B N 1
ATOM 1272 C CA . ALA B 1 18 ? -33.844 5.938 13.664 1 33.97 18 ALA B CA 1
ATOM 1273 C C . ALA B 1 18 ? -32.938 6.066 12.43 1 33.97 18 ALA B C 1
ATOM 1275 O O . ALA B 1 18 ? -33.062 5.262 11.5 1 33.97 18 ALA B O 1
ATOM 1276 N N . ALA B 1 19 ? -32.688 7.277 12.008 1 33.44 19 ALA B N 1
ATOM 1277 C CA . ALA B 1 19 ? -31.641 7.688 11.07 1 33.44 19 ALA B CA 1
ATOM 1278 C C . ALA B 1 19 ? -30.391 6.836 11.242 1 33.44 19 ALA B C 1
ATOM 1280 O O . ALA B 1 19 ? -29.875 6.684 12.352 1 33.44 19 ALA B O 1
ATOM 1281 N N . CYS B 1 20 ? -30.344 5.637 10.609 1 32 20 CYS B N 1
ATOM 1282 C CA . CYS B 1 20 ? -29.031 5.039 10.375 1 32 20 CYS B CA 1
ATOM 1283 C C . CYS B 1 20 ? -27.984 6.109 10.117 1 32 20 CYS B C 1
ATOM 1285 O O . CYS B 1 20 ? -28.094 6.879 9.164 1 32 20 CYS B O 1
ATOM 1287 N N . GLN B 1 21 ? -27.562 6.883 11.125 1 29.72 21 GLN B N 1
ATOM 1288 C CA . GLN B 1 21 ? -26.328 7.637 10.992 1 29.72 21 GLN B CA 1
ATOM 1289 C C . GLN B 1 21 ? -25.266 6.836 10.234 1 29.72 21 GLN B C 1
ATOM 1291 O O . GLN B 1 21 ? -24.75 5.84 10.742 1 29.72 21 GLN B O 1
ATOM 1296 N N . SER B 1 22 ? -25.516 6.547 8.984 1 31.58 22 SER B N 1
ATOM 1297 C CA . SER B 1 22 ? -24.359 6.184 8.164 1 31.58 22 SER B CA 1
ATOM 1298 C C . SER B 1 22 ? -23.125 6.98 8.57 1 31.58 22 SER B C 1
ATOM 1300 O O . SER B 1 22 ? -23.078 8.195 8.391 1 31.58 22 SER B O 1
ATOM 1302 N N . GLY B 1 23 ? -22.719 6.926 9.828 1 31.38 23 GLY B N 1
ATOM 1303 C CA . GLY B 1 23 ? -21.375 7.449 10.07 1 31.38 23 GLY B CA 1
ATOM 1304 C C . GLY B 1 23 ? -20.469 7.363 8.852 1 31.38 23 GLY B C 1
ATOM 1305 O O . GLY B 1 23 ? -20.484 6.355 8.141 1 31.38 23 GLY B O 1
ATOM 1306 N N . ALA B 1 24 ? -20.328 8.484 8.117 1 32.5 24 ALA B N 1
ATOM 1307 C CA . ALA B 1 24 ? -19.359 8.828 7.082 1 32.5 24 ALA B CA 1
ATOM 1308 C C . ALA B 1 24 ? -18.031 8.117 7.312 1 32.5 24 ALA B C 1
ATOM 1310 O O . ALA B 1 24 ? -17.172 8.609 8.039 1 32.5 24 ALA B O 1
ATOM 1311 N N . ASN B 1 25 ? -17.938 7.109 8.031 1 34 25 ASN B N 1
ATOM 1312 C CA . ASN B 1 25 ? -16.625 6.516 7.863 1 34 25 ASN B CA 1
ATOM 1313 C C . ASN B 1 25 ? -16.234 6.414 6.391 1 34 25 ASN B C 1
ATOM 1315 O O . ASN B 1 25 ? -16.656 5.484 5.699 1 34 25 ASN B O 1
ATOM 1319 N N . SER B 1 26 ? -16.547 7.324 5.539 1 37.62 26 SER B N 1
ATOM 1320 C CA . SER B 1 26 ? -16.078 7.422 4.16 1 37.62 26 SER B CA 1
ATOM 1321 C C . SER B 1 26 ? -14.672 6.824 4.012 1 37.62 26 SER B C 1
ATOM 1323 O O . SER B 1 26 ? -13.672 7.523 4.18 1 37.62 26 SER B O 1
ATOM 1325 N N . GLY B 1 27 ? -14.336 5.785 4.68 1 42.41 27 GLY B N 1
ATOM 1326 C CA . GLY B 1 27 ? -13.062 5.113 4.496 1 42.41 27 GLY B CA 1
ATOM 1327 C C . GLY B 1 27 ? -12.594 5.109 3.055 1 42.41 27 GLY B C 1
ATOM 1328 O O . GLY B 1 27 ? -13.117 4.363 2.227 1 42.41 27 GLY B O 1
ATOM 1329 N N . GLN B 1 28 ? -12.367 6.305 2.484 1 46.88 28 GLN B N 1
ATOM 1330 C CA . GLN B 1 28 ? -11.867 6.418 1.118 1 46.88 28 GLN B CA 1
ATOM 1331 C C . GLN B 1 28 ? -10.977 5.23 0.76 1 46.88 28 GLN B C 1
ATOM 1333 O O . GLN B 1 28 ? -10.086 4.863 1.524 1 46.88 28 GLN B O 1
ATOM 1338 N N . GLN B 1 29 ? -11.57 4.293 0.057 1 53.31 29 GLN B N 1
ATOM 1339 C CA . GLN B 1 29 ? -10.852 3.162 -0.525 1 53.31 29 GLN B CA 1
ATOM 1340 C C . GLN B 1 29 ? -9.484 3.586 -1.046 1 53.31 29 GLN B C 1
ATOM 1342 O O . GLN B 1 29 ? -9.352 4.641 -1.67 1 53.31 29 GLN B O 1
ATOM 1347 N N . LEU B 1 30 ? -8.516 3.035 -0.352 1 55.66 30 LEU B N 1
ATOM 1348 C CA . LEU B 1 30 ? -7.195 3.227 -0.931 1 55.66 30 LEU B CA 1
ATOM 1349 C C . LEU B 1 30 ? -7.184 2.834 -2.404 1 55.66 30 LEU B C 1
ATOM 1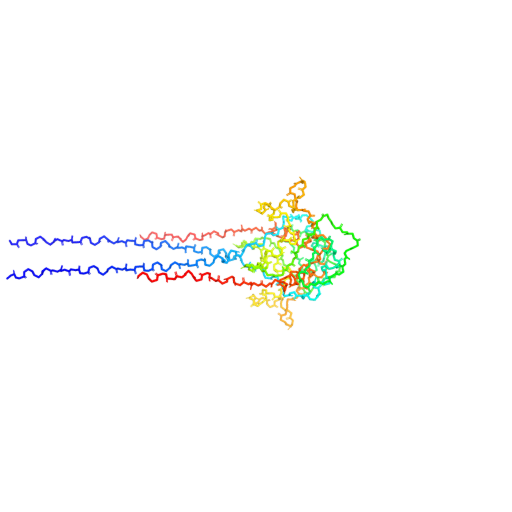351 O O . LEU B 1 30 ? -7.574 1.719 -2.756 1 55.66 30 LEU B O 1
ATOM 1355 N N . VAL B 1 31 ? -7.234 3.756 -3.248 1 58.25 31 VAL B N 1
ATOM 1356 C CA . VAL B 1 31 ? -7.043 3.4 -4.652 1 58.25 31 VAL B CA 1
ATOM 1357 C C . VAL B 1 31 ? -5.566 3.535 -5.02 1 58.25 31 VAL B C 1
ATOM 1359 O O . VAL B 1 31 ? -5.023 4.641 -5.043 1 58.25 31 VAL B O 1
ATOM 1362 N N . LEU B 1 32 ? -4.914 2.383 -4.965 1 68.44 32 LEU B N 1
ATOM 1363 C CA . LEU B 1 32 ? -3.564 2.393 -5.52 1 68.44 32 LEU B CA 1
ATOM 1364 C C . LEU B 1 32 ? -3.582 2.816 -6.984 1 68.44 32 LEU B C 1
ATOM 1366 O O . LEU B 1 32 ? -4.598 2.656 -7.672 1 68.44 32 LEU B O 1
ATOM 1370 N N . PRO B 1 33 ? -2.529 3.555 -7.402 1 76.19 33 PRO B N 1
ATOM 1371 C CA . PRO B 1 33 ? -2.424 3.826 -8.836 1 76.19 33 PRO B CA 1
ATOM 1372 C C . PRO B 1 33 ? -2.572 2.566 -9.688 1 76.19 33 PRO B C 1
ATOM 1374 O O . PRO B 1 33 ? -2.406 1.453 -9.188 1 76.19 33 PRO B O 1
ATOM 1377 N N . GLU B 1 34 ? -2.98 2.846 -10.945 1 84.88 34 GLU B N 1
ATOM 1378 C CA . GLU B 1 34 ? -3.053 1.716 -11.867 1 84.88 34 GLU B CA 1
ATOM 1379 C C . GLU B 1 34 ? -1.693 1.039 -12.016 1 84.88 34 GLU B C 1
ATOM 1381 O O . GLU B 1 34 ? -0.674 1.712 -12.188 1 84.88 34 GLU B O 1
ATOM 1386 N N . GLY B 1 35 ? -1.701 -0.214 -11.859 1 93 35 GLY B N 1
ATOM 1387 C CA . GLY B 1 35 ? -0.47 -0.975 -12 1 93 35 GLY B CA 1
ATOM 1388 C C . GLY B 1 35 ? -0.273 -1.547 -13.391 1 93 35 GLY B C 1
ATOM 1389 O O . GLY B 1 35 ? -1.176 -1.479 -14.227 1 93 35 GLY B O 1
ATOM 1390 N N . ASP B 1 36 ? 0.933 -1.983 -13.688 1 97.31 36 ASP B N 1
ATOM 1391 C CA . ASP B 1 36 ? 1.311 -2.664 -14.922 1 97.31 36 ASP B CA 1
ATOM 1392 C C . ASP B 1 36 ? 1.451 -4.168 -14.703 1 97.31 36 ASP B C 1
ATOM 1394 O O . ASP B 1 36 ? 2.422 -4.625 -14.094 1 97.31 36 ASP B O 1
ATOM 1398 N N . ALA B 1 37 ? 0.524 -4.961 -15.266 1 97.12 37 ALA B N 1
ATOM 1399 C CA . ALA B 1 37 ? 0.482 -6.402 -15.023 1 97.12 37 ALA B CA 1
ATOM 1400 C C . ALA B 1 37 ? 1.74 -7.082 -15.555 1 97.12 37 ALA B C 1
ATOM 1402 O O . ALA B 1 37 ? 2.232 -8.039 -14.953 1 97.12 37 ALA B O 1
ATOM 1403 N N . THR B 1 38 ? 2.252 -6.629 -16.672 1 98.19 38 THR B N 1
ATOM 1404 C CA . THR B 1 38 ? 3.467 -7.207 -17.234 1 98.19 38 THR B CA 1
ATOM 1405 C C . THR B 1 38 ? 4.656 -6.969 -16.312 1 98.19 38 THR B C 1
ATOM 1407 O O . THR B 1 38 ? 5.402 -7.898 -16 1 98.19 38 THR B O 1
ATOM 1410 N N . ALA B 1 39 ? 4.781 -5.746 -15.836 1 98.62 39 ALA B N 1
ATOM 1411 C CA . ALA B 1 39 ? 5.832 -5.43 -14.867 1 98.62 39 ALA B CA 1
ATOM 1412 C C . ALA B 1 39 ? 5.629 -6.203 -13.562 1 98.62 39 ALA B C 1
ATOM 1414 O O . ALA B 1 39 ? 6.598 -6.59 -12.914 1 98.62 39 ALA B O 1
ATOM 1415 N N . GLY B 1 40 ? 4.371 -6.371 -13.203 1 98.56 40 GLY B N 1
ATOM 1416 C CA . GLY B 1 40 ? 4.051 -7.141 -12.008 1 98.56 40 GLY B CA 1
ATOM 1417 C C . GLY B 1 40 ? 4.5 -8.586 -12.094 1 98.56 40 GLY B C 1
ATOM 1418 O O . GLY B 1 40 ? 5 -9.141 -11.109 1 98.56 40 GLY B O 1
ATOM 1419 N N . GLN B 1 41 ? 4.301 -9.18 -13.273 1 98.38 41 GLN B N 1
ATOM 1420 C CA . GLN B 1 41 ? 4.793 -10.531 -13.484 1 98.38 41 GLN B CA 1
ATOM 1421 C C . GLN B 1 41 ? 6.312 -10.594 -13.328 1 98.38 41 GLN B C 1
ATOM 1423 O O . GLN B 1 41 ? 6.84 -11.523 -12.711 1 98.38 41 GLN B O 1
ATOM 1428 N N . GLU B 1 42 ? 6.938 -9.633 -13.898 1 98.62 42 GLU B N 1
ATOM 1429 C CA . GLU B 1 42 ? 8.391 -9.578 -13.789 1 98.62 42 GLU B CA 1
ATOM 1430 C C . GLU B 1 42 ? 8.836 -9.43 -12.336 1 98.62 42 GLU B C 1
ATOM 1432 O O . GLU B 1 42 ? 9.766 -10.102 -11.898 1 98.62 42 GLU B O 1
ATOM 1437 N N . ALA B 1 43 ? 8.18 -8.539 -11.617 1 98.75 43 ALA B N 1
ATOM 1438 C CA . ALA B 1 43 ? 8.492 -8.344 -10.203 1 98.75 43 ALA B CA 1
ATOM 1439 C C . ALA B 1 43 ? 8.227 -9.617 -9.406 1 98.75 43 ALA B C 1
ATOM 1441 O O . ALA B 1 43 ? 8.992 -9.961 -8.5 1 98.75 43 ALA B O 1
ATOM 1442 N N . PHE B 1 44 ? 7.141 -10.328 -9.742 1 98.62 44 PHE B N 1
ATOM 1443 C CA . PHE B 1 44 ? 6.75 -11.578 -9.094 1 98.62 44 PHE B CA 1
ATOM 1444 C C . PHE B 1 44 ? 7.867 -12.609 -9.188 1 98.62 44 PHE B C 1
ATOM 1446 O O . PHE B 1 44 ? 8.188 -13.281 -8.211 1 98.62 44 PHE B O 1
ATOM 1453 N N . VAL B 1 45 ? 8.484 -12.688 -10.328 1 98.44 45 VAL B N 1
ATOM 1454 C CA . VAL B 1 45 ? 9.562 -13.633 -10.57 1 98.44 45 VAL B CA 1
ATOM 1455 C C . VAL B 1 45 ? 10.852 -13.125 -9.922 1 98.44 45 VAL B C 1
ATOM 1457 O O . VAL B 1 45 ? 11.555 -13.883 -9.242 1 98.44 45 VAL B O 1
ATOM 1460 N N . SER B 1 46 ? 11.094 -11.805 -10.078 1 98.12 46 SER B N 1
ATOM 1461 C CA . SER B 1 46 ? 12.352 -11.242 -9.594 1 98.12 46 SER B CA 1
ATOM 1462 C C . SER B 1 46 ? 12.438 -11.312 -8.07 1 98.12 46 SER B C 1
ATOM 1464 O O . SER B 1 46 ? 13.523 -11.477 -7.512 1 98.12 46 SER B O 1
ATOM 1466 N N . LEU B 1 47 ? 11.297 -11.234 -7.422 1 98.19 47 LEU B N 1
ATOM 1467 C CA . LEU B 1 47 ? 11.258 -11.281 -5.965 1 98.19 47 LEU B CA 1
ATOM 1468 C C . LEU 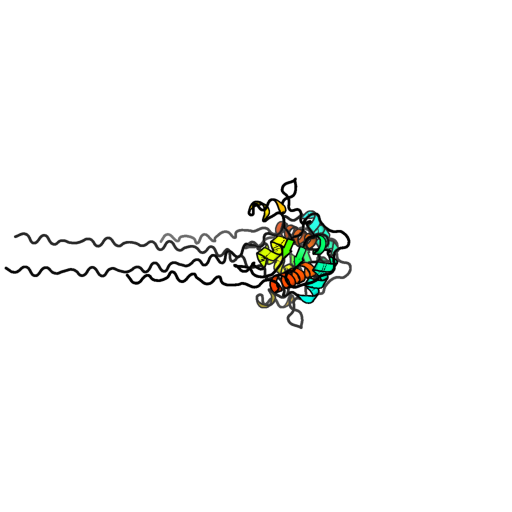B 1 47 ? 11.117 -12.719 -5.469 1 98.19 47 LEU B C 1
ATOM 1470 O O . LEU B 1 47 ? 10.914 -12.953 -4.277 1 98.19 47 LEU B O 1
ATOM 1474 N N . GLU B 1 48 ? 11.141 -13.68 -6.379 1 97.81 48 GLU B N 1
ATOM 1475 C CA . GLU B 1 48 ? 11.172 -15.117 -6.105 1 97.81 48 GLU B CA 1
ATOM 1476 C C . GLU B 1 48 ? 9.867 -15.578 -5.457 1 97.81 48 GLU B C 1
ATOM 1478 O O . GLU B 1 48 ? 9.875 -16.484 -4.617 1 97.81 48 GLU B O 1
ATOM 1483 N N . CYS B 1 49 ? 8.789 -14.859 -5.809 1 98 49 CYS B N 1
ATOM 1484 C CA . CYS B 1 49 ? 7.492 -15.305 -5.324 1 98 49 CYS B CA 1
ATOM 1485 C C . CYS B 1 49 ? 7.203 -16.734 -5.789 1 98 49 CYS B C 1
ATOM 1487 O O . CYS B 1 49 ? 6.469 -17.469 -5.125 1 98 49 CYS B O 1
ATOM 1489 N N . THR B 1 50 ? 7.895 -17.203 -6.859 1 97.88 50 THR B N 1
ATOM 1490 C CA . THR B 1 50 ? 7.695 -18.516 -7.457 1 97.88 50 THR B CA 1
ATOM 1491 C C . THR B 1 50 ? 8.328 -19.594 -6.594 1 97.88 50 THR B C 1
ATOM 1493 O O . THR B 1 50 ? 8.188 -20.797 -6.887 1 97.88 50 THR B O 1
ATOM 1496 N N . ALA B 1 51 ? 9.016 -19.219 -5.574 1 97 51 ALA B N 1
ATOM 1497 C CA . ALA B 1 51 ? 9.539 -20.203 -4.648 1 97 51 ALA B CA 1
ATOM 1498 C C . ALA B 1 51 ? 8.414 -21 -3.998 1 97 51 ALA B C 1
ATOM 1500 O O . ALA B 1 51 ? 8.578 -22.172 -3.662 1 97 51 ALA B O 1
ATOM 1501 N N . CYS B 1 52 ? 7.246 -20.328 -3.846 1 95.81 52 CYS B N 1
ATOM 1502 C CA . CYS B 1 52 ? 6.141 -20.984 -3.158 1 95.81 52 CYS B CA 1
ATOM 1503 C C . CYS B 1 52 ? 4.855 -20.875 -3.965 1 95.81 52 CYS B C 1
ATOM 1505 O O . CYS B 1 52 ? 3.877 -21.578 -3.68 1 95.81 52 CYS B O 1
ATOM 1507 N N . HIS B 1 53 ? 4.871 -20.047 -4.949 1 96 53 HIS B N 1
ATOM 1508 C CA . HIS B 1 53 ? 3.604 -19.828 -5.645 1 96 53 HIS B CA 1
ATOM 1509 C C . HIS B 1 53 ? 3.711 -20.219 -7.113 1 96 53 HIS B C 1
ATOM 1511 O O . HIS B 1 53 ? 4.66 -19.828 -7.797 1 96 53 HIS B O 1
ATOM 1517 N N . THR B 1 54 ? 2.736 -20.969 -7.586 1 96.5 54 THR B N 1
ATOM 1518 C CA . THR B 1 54 ? 2.445 -21.094 -9.008 1 96.5 54 THR B CA 1
ATOM 1519 C C . THR B 1 54 ? 1.242 -20.234 -9.398 1 96.5 54 THR B C 1
ATOM 1521 O O . THR B 1 54 ? 0.466 -19.828 -8.539 1 96.5 54 THR B O 1
ATOM 1524 N N . VAL B 1 55 ? 1.191 -19.875 -10.664 1 96.19 55 VAL B N 1
ATOM 1525 C CA . VAL B 1 55 ? 0.072 -19.062 -11.141 1 96.19 55 VAL B CA 1
ATOM 1526 C C . VAL B 1 55 ? -0.667 -19.812 -12.25 1 96.19 55 VAL B C 1
ATOM 1528 O O . VAL B 1 55 ? -0.053 -20.266 -13.219 1 96.19 55 VAL B O 1
ATOM 1531 N N . SER B 1 56 ? -1.995 -19.875 -12.141 1 94.75 56 SER B N 1
ATOM 1532 C CA . SER B 1 56 ? -2.822 -20.656 -13.062 1 94.75 56 SER B CA 1
ATOM 1533 C C . SER B 1 56 ? -2.619 -20.203 -14.5 1 94.75 56 SER B C 1
ATOM 1535 O O . SER B 1 56 ? -2.682 -19 -14.797 1 94.75 56 SER B O 1
ATOM 1537 N N . GLY B 1 57 ? -2.334 -21.172 -15.281 1 94.75 57 GLY B N 1
ATOM 1538 C CA . GLY B 1 57 ? -2.246 -20.922 -16.719 1 94.75 57 GLY B CA 1
ATOM 1539 C C . GLY B 1 57 ? -0.907 -20.359 -17.141 1 94.75 57 GLY B C 1
ATOM 1540 O O . GLY B 1 57 ? -0.716 -20.016 -18.312 1 94.75 57 GLY B O 1
ATOM 1541 N N . LEU B 1 58 ? -0.026 -20.234 -16.25 1 96.81 58 LEU B N 1
ATOM 1542 C CA . LEU B 1 58 ? 1.274 -19.656 -16.578 1 96.81 58 LEU B CA 1
ATOM 1543 C C . LEU B 1 58 ? 2.402 -20.594 -16.172 1 96.81 58 LEU B C 1
ATOM 1545 O O . LEU B 1 58 ? 2.32 -21.25 -15.125 1 96.81 58 LEU B O 1
ATOM 1549 N N . ASP B 1 59 ? 3.389 -20.656 -17.016 1 96.88 59 ASP B N 1
ATOM 1550 C CA . ASP B 1 59 ? 4.652 -21.312 -16.688 1 96.88 59 ASP B CA 1
ATOM 1551 C C . ASP B 1 59 ? 5.742 -20.281 -16.391 1 96.88 59 ASP B C 1
ATOM 1553 O O . ASP B 1 59 ? 6.352 -19.734 -17.312 1 96.88 59 ASP B O 1
ATOM 1557 N N . LEU B 1 60 ? 5.961 -20.062 -15.164 1 97.44 60 LEU B N 1
ATOM 1558 C CA . LEU B 1 60 ? 6.922 -19.047 -14.758 1 97.44 60 LEU B CA 1
ATOM 1559 C C . LEU B 1 60 ? 8.25 -19.672 -14.352 1 97.44 60 LEU B C 1
ATOM 1561 O O . LEU B 1 60 ? 8.281 -20.828 -13.906 1 97.44 60 LEU B O 1
ATOM 1565 N N . PRO B 1 61 ? 9.297 -18.922 -14.516 1 97.06 61 PRO B N 1
ATOM 1566 C CA . PRO B 1 61 ? 10.586 -19.438 -14.062 1 97.06 61 PRO B CA 1
ATOM 1567 C C . PRO B 1 61 ? 10.586 -19.797 -12.578 1 97.06 61 PRO B C 1
ATOM 1569 O O . PRO B 1 61 ? 9.984 -19.094 -11.766 1 97.06 61 PRO B O 1
ATOM 1572 N N . ALA B 1 62 ? 11.273 -20.828 -12.312 1 93.69 62 ALA B N 1
ATOM 1573 C CA . ALA B 1 62 ? 11.398 -21.25 -10.922 1 93.69 62 ALA B CA 1
ATOM 1574 C C . ALA B 1 62 ? 12.344 -20.328 -10.148 1 93.69 62 ALA B C 1
ATOM 1576 O O . ALA B 1 62 ? 13.25 -19.734 -10.734 1 93.69 62 ALA B O 1
ATOM 1577 N N . ALA B 1 63 ? 12.086 -20.25 -8.891 1 96.12 63 ALA B N 1
ATOM 1578 C CA . ALA B 1 63 ? 12.984 -19.5 -8.023 1 96.12 63 ALA B CA 1
ATOM 1579 C C . ALA B 1 63 ? 14.312 -20.234 -7.844 1 96.12 63 ALA B C 1
ATOM 1581 O O . ALA B 1 63 ? 14.414 -21.422 -8.133 1 96.12 63 ALA B O 1
ATOM 1582 N N . GLU B 1 64 ? 15.305 -19.469 -7.379 1 94.62 64 GLU B N 1
ATOM 1583 C CA . GLU B 1 64 ? 16.609 -20.062 -7.109 1 94.62 64 GLU B CA 1
ATOM 1584 C C . GLU B 1 64 ? 16.516 -21.109 -6.012 1 94.62 64 GLU B C 1
ATOM 1586 O O . GLU B 1 64 ? 17.156 -22.172 -6.109 1 94.62 64 GLU B O 1
ATOM 1591 N N . GLU B 1 65 ? 15.758 -20.781 -4.988 1 94.31 65 GLU B N 1
ATOM 1592 C CA . GLU B 1 65 ? 15.484 -21.703 -3.887 1 94.31 65 GLU B CA 1
ATOM 1593 C C . GLU B 1 65 ? 13.984 -21.891 -3.68 1 94.31 65 GLU B C 1
ATOM 1595 O O . GLU B 1 65 ? 13.25 -20.906 -3.516 1 94.31 65 GLU B O 1
ATOM 1600 N N . MET B 1 66 ? 13.609 -23.141 -3.639 1 94 66 MET B N 1
ATOM 1601 C CA . MET B 1 66 ? 12.188 -23.438 -3.479 1 94 66 MET B CA 1
ATOM 1602 C C . MET B 1 66 ? 11.781 -23.359 -2.012 1 94 66 MET B C 1
ATOM 1604 O O . MET B 1 66 ? 12.57 -23.688 -1.124 1 94 66 MET B O 1
ATOM 1608 N N . GLY B 1 67 ? 10.555 -22.859 -1.79 1 91.69 67 GLY B N 1
ATOM 1609 C CA . GLY B 1 67 ? 10.008 -22.797 -0.445 1 91.69 67 GLY B CA 1
ATOM 1610 C C . GLY B 1 67 ? 9.422 -24.109 0.026 1 91.69 67 GLY B C 1
ATOM 1611 O O . GLY B 1 67 ? 9.406 -25.094 -0.722 1 91.69 67 GLY B O 1
ATOM 1612 N N . PRO B 1 68 ? 8.969 -24.141 1.22 1 91.19 68 PRO B N 1
ATOM 1613 C CA . PRO B 1 68 ? 8.523 -25.375 1.854 1 91.19 68 PRO B CA 1
ATOM 1614 C C . PRO B 1 68 ? 7.125 -25.797 1.405 1 91.19 68 PRO B C 1
ATOM 1616 O O . PRO B 1 68 ? 6.699 -26.922 1.675 1 91.19 68 PRO B O 1
ATOM 1619 N N . VAL B 1 69 ? 6.391 -24.922 0.792 1 89.94 69 VAL B N 1
ATOM 1620 C CA . VAL B 1 69 ? 5.047 -25.234 0.325 1 89.94 69 VAL B CA 1
ATOM 1621 C C . VAL B 1 69 ? 4.84 -24.656 -1.074 1 89.94 69 VAL B C 1
ATOM 1623 O O . VAL B 1 69 ? 5.551 -23.75 -1.487 1 89.94 69 VAL B O 1
ATOM 1626 N N . THR B 1 70 ? 3.92 -25.297 -1.793 1 91.81 70 THR B N 1
ATOM 1627 C CA . THR B 1 70 ? 3.51 -24.766 -3.088 1 91.81 70 THR B CA 1
ATOM 1628 C C . THR B 1 70 ? 2.037 -24.375 -3.066 1 91.81 70 THR B C 1
ATOM 1630 O O . THR B 1 70 ? 1.18 -25.156 -2.668 1 91.81 70 THR B O 1
ATOM 1633 N N . MET B 1 71 ? 1.818 -23.125 -3.467 1 92 71 MET B N 1
ATOM 1634 C CA . MET B 1 71 ? 0.451 -22.609 -3.477 1 92 71 MET B CA 1
ATOM 1635 C C . MET B 1 71 ? 0.076 -22.078 -4.859 1 92 71 MET B C 1
ATOM 1637 O O . MET B 1 71 ? 0.852 -21.359 -5.484 1 92 71 MET B O 1
ATOM 1641 N N . LEU B 1 72 ? -1.137 -22.406 -5.277 1 92.81 72 LEU B N 1
ATOM 1642 C CA . LEU B 1 72 ? -1.627 -21.953 -6.578 1 92.81 72 LEU B CA 1
ATOM 1643 C C . LEU B 1 72 ? -2.363 -20.625 -6.449 1 92.81 72 LEU B C 1
ATOM 1645 O O . LEU B 1 72 ? -3.23 -20.469 -5.586 1 92.81 72 LEU B O 1
ATOM 1649 N N . LEU B 1 73 ? -1.89 -19.719 -7.305 1 93.75 73 LEU B N 1
ATOM 1650 C CA . LEU B 1 73 ? -2.602 -18.453 -7.41 1 93.75 73 LEU B CA 1
ATOM 1651 C C . LEU B 1 73 ? -3.32 -18.344 -8.75 1 93.75 73 LEU B C 1
ATOM 1653 O O . LEU B 1 73 ? -2.908 -18.969 -9.734 1 93.75 73 LEU B O 1
ATOM 1657 N N . GLY B 1 74 ? -4.406 -17.469 -8.703 1 91.75 74 GLY B N 1
ATOM 1658 C CA . GLY B 1 74 ? -5.168 -17.266 -9.93 1 91.75 74 GLY B CA 1
ATOM 1659 C C . GLY B 1 74 ? -6.188 -18.344 -10.195 1 91.75 74 GLY B C 1
ATOM 1660 O O . GLY B 1 74 ? -6.512 -19.141 -9.297 1 91.75 74 GLY B O 1
ATOM 1661 N N . GLY B 1 75 ? -6.754 -18.25 -11.461 1 91.5 75 GLY B N 1
ATOM 1662 C CA . GLY B 1 75 ? -7.758 -19.219 -11.859 1 91.5 75 GLY B CA 1
ATOM 1663 C C . GLY B 1 75 ? -9.172 -18.781 -11.539 1 91.5 75 GLY B C 1
ATOM 1664 O O . GLY B 1 75 ? -9.453 -17.594 -11.414 1 91.5 75 GLY B O 1
ATOM 1665 N N . ASN B 1 76 ? -10.047 -19.859 -11.469 1 86.56 76 ASN B N 1
ATOM 1666 C CA . ASN B 1 76 ? -11.461 -19.594 -11.258 1 86.56 76 ASN B CA 1
ATOM 1667 C C . ASN B 1 76 ? -11.789 -19.438 -9.773 1 86.56 76 ASN B C 1
ATOM 1669 O O . ASN B 1 76 ? -11.406 -20.281 -8.961 1 86.56 76 ASN B O 1
ATOM 1673 N N . VAL B 1 77 ? -12.367 -18.359 -9.477 1 82.12 77 VAL B N 1
ATOM 1674 C CA . VAL B 1 77 ? -12.812 -18.141 -8.102 1 82.12 77 VAL B CA 1
ATOM 1675 C C . VAL B 1 77 ? -14.297 -17.781 -8.078 1 82.12 77 VAL B C 1
ATOM 1677 O O . VAL B 1 77 ? -14.844 -17.328 -9.086 1 82.12 77 VAL B O 1
ATOM 1680 N N . SER B 1 78 ? -14.93 -18.109 -6.93 1 78.31 78 SER B N 1
ATOM 1681 C CA . SER B 1 78 ? -16.359 -17.875 -6.809 1 78.31 78 SER B CA 1
ATOM 1682 C C . SER B 1 78 ? -16.656 -16.406 -6.492 1 78.31 78 SER B C 1
ATOM 1684 O O . SER B 1 78 ? -17.766 -15.922 -6.723 1 78.31 78 SER B O 1
ATOM 1686 N N . LYS B 1 79 ? -15.727 -15.789 -5.844 1 76.5 79 LYS B N 1
ATOM 1687 C CA . LYS B 1 79 ? -15.891 -14.375 -5.535 1 76.5 79 LYS B CA 1
ATOM 1688 C C . LYS B 1 79 ? -14.625 -13.594 -5.867 1 76.5 79 LYS B C 1
ATOM 1690 O O . LYS B 1 79 ? -13.516 -14.117 -5.754 1 76.5 79 LYS B O 1
ATOM 1695 N N . VAL B 1 80 ? -14.867 -12.414 -6.254 1 62.5 80 VAL B N 1
ATOM 1696 C CA . VAL B 1 80 ? -13.75 -11.531 -6.602 1 62.5 80 VAL B CA 1
ATOM 1697 C C . VAL B 1 80 ? -12.914 -11.242 -5.359 1 62.5 80 VAL B C 1
ATOM 1699 O O . VAL B 1 80 ? -13.445 -10.914 -4.301 1 62.5 80 VAL B O 1
ATOM 1702 N N . LYS B 1 81 ? -11.672 -11.617 -5.516 1 72.31 81 LYS B N 1
ATOM 1703 C CA . LYS B 1 81 ? -10.766 -11.07 -4.508 1 72.31 81 LYS B CA 1
ATOM 1704 C C . LYS B 1 81 ? -10.633 -9.562 -4.652 1 72.31 81 LYS B C 1
ATOM 1706 O O . LYS B 1 81 ? -10.32 -9.062 -5.738 1 72.31 81 LYS B O 1
ATOM 1711 N N . SER B 1 82 ? -10.977 -8.875 -3.629 1 72.56 82 SER B N 1
ATOM 1712 C CA . SER B 1 82 ? -10.859 -7.422 -3.701 1 72.56 82 SER B CA 1
ATOM 1713 C C . SER B 1 82 ? -9.398 -6.992 -3.807 1 72.56 82 SER B C 1
ATOM 1715 O O . SER B 1 82 ? -8.5 -7.738 -3.42 1 72.56 82 SER B O 1
ATOM 1717 N N . TYR B 1 83 ? -9.227 -5.945 -4.41 1 75 83 TYR B N 1
ATOM 1718 C CA . TYR B 1 83 ? -7.91 -5.316 -4.465 1 75 83 TYR B CA 1
ATOM 1719 C C . TYR B 1 83 ? -7.281 -5.242 -3.076 1 75 83 TYR B C 1
ATOM 1721 O O . TYR B 1 83 ? -6.109 -5.582 -2.9 1 75 83 TYR B O 1
ATOM 1729 N N . ASN B 1 84 ? -8.055 -4.914 -2.146 1 77.31 84 ASN B N 1
ATOM 1730 C CA . ASN B 1 84 ? -7.566 -4.797 -0.776 1 77.31 84 ASN B CA 1
ATOM 1731 C C . ASN B 1 84 ? -7.148 -6.148 -0.212 1 77.31 84 ASN B C 1
ATOM 1733 O O . ASN B 1 84 ? -6.168 -6.242 0.528 1 77.31 84 ASN B O 1
ATOM 1737 N N . GLU B 1 85 ? -7.848 -7.137 -0.586 1 80.5 85 GLU B N 1
ATOM 1738 C CA . GLU B 1 85 ? -7.5 -8.477 -0.129 1 80.5 85 GLU B CA 1
ATOM 1739 C C . GLU B 1 85 ? -6.172 -8.938 -0.727 1 80.5 85 GLU B C 1
ATOM 1741 O O . GLU B 1 85 ? -5.352 -9.547 -0.038 1 80.5 85 GLU B O 1
ATOM 1746 N N . LEU B 1 86 ? -6.023 -8.672 -1.989 1 86.75 86 LEU B N 1
ATOM 1747 C CA . LEU B 1 86 ? -4.777 -9.047 -2.648 1 86.75 86 LEU B CA 1
ATOM 1748 C C . LEU B 1 86 ? -3.596 -8.289 -2.051 1 86.75 86 LEU B C 1
ATOM 1750 O O . LEU B 1 86 ? -2.561 -8.891 -1.745 1 86.75 86 LEU B O 1
ATOM 1754 N N . VAL B 1 87 ? -3.758 -7.008 -1.812 1 88.25 87 VAL B N 1
ATOM 1755 C CA . VAL B 1 87 ? -2.711 -6.191 -1.205 1 88.25 87 VAL B CA 1
ATOM 1756 C C . VAL B 1 87 ? -2.365 -6.738 0.178 1 88.25 87 VAL B C 1
ATOM 1758 O O . VAL B 1 87 ? -1.192 -6.957 0.493 1 88.25 87 VAL B O 1
ATOM 1761 N N . THR B 1 88 ? -3.34 -6.965 0.95 1 84.62 88 THR B N 1
ATOM 1762 C CA . THR B 1 88 ? -3.139 -7.449 2.312 1 84.62 88 THR B CA 1
ATOM 1763 C C . THR B 1 88 ? -2.402 -8.789 2.309 1 84.62 88 THR B C 1
ATOM 1765 O O . THR B 1 88 ? -1.509 -9.008 3.127 1 84.62 88 THR B O 1
ATOM 1768 N N . SER B 1 89 ? -2.812 -9.688 1.415 1 87.5 89 SER B N 1
ATOM 1769 C CA . SER B 1 89 ? -2.178 -11 1.344 1 87.5 89 SER B CA 1
ATOM 1770 C C . SER B 1 89 ? -0.685 -10.875 1.057 1 87.5 89 SER B C 1
ATOM 1772 O O . SER B 1 89 ? 0.112 -11.688 1.523 1 87.5 89 SER B O 1
ATOM 1774 N N . VAL B 1 90 ? -0.302 -9.828 0.328 1 91.12 90 VAL B N 1
ATOM 1775 C CA . VAL B 1 90 ? 1.094 -9.664 -0.062 1 91.12 90 VAL B CA 1
ATOM 1776 C C . VAL B 1 90 ? 1.868 -8.977 1.062 1 91.12 90 VAL B C 1
ATOM 1778 O O . VAL B 1 90 ? 2.969 -9.406 1.416 1 91.12 90 VAL B O 1
ATOM 1781 N N . ILE B 1 91 ? 1.272 -7.977 1.715 1 91 91 ILE B N 1
ATOM 1782 C CA . ILE B 1 91 ? 2.088 -7.141 2.59 1 91 91 ILE B CA 1
ATOM 1783 C C . ILE B 1 91 ? 1.894 -7.57 4.043 1 91 91 ILE B C 1
ATOM 1785 O O . ILE B 1 91 ? 2.672 -7.188 4.918 1 91 91 ILE B O 1
ATOM 1789 N N . ASN B 1 92 ? 0.847 -8.25 4.328 1 87.56 92 ASN B N 1
ATOM 1790 C CA . ASN B 1 92 ? 0.536 -8.742 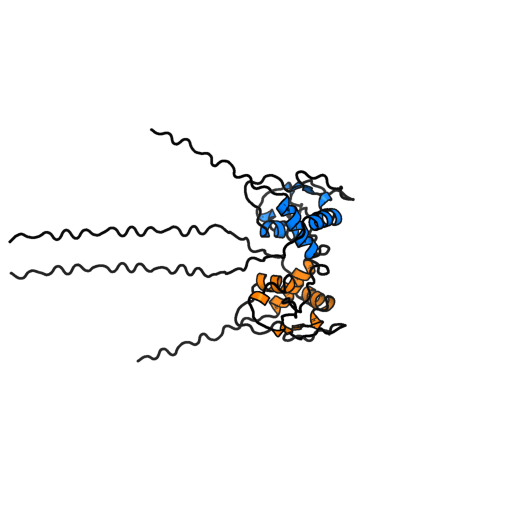5.664 1 87.56 92 ASN B CA 1
ATOM 1791 C C . ASN B 1 92 ? 0.002 -10.172 5.633 1 87.56 92 ASN B C 1
ATOM 1793 O O . ASN B 1 92 ? -1.128 -10.43 6.051 1 87.56 92 ASN B O 1
ATOM 1797 N N . PRO B 1 93 ? 0.835 -11.117 5.289 1 85.94 93 PRO B N 1
ATOM 1798 C CA . PRO B 1 93 ? 0.355 -12.477 5.047 1 85.94 93 PRO B CA 1
ATOM 1799 C C . PRO B 1 93 ? -0.133 -13.164 6.32 1 85.94 93 PRO B C 1
ATOM 1801 O O . PRO B 1 93 ? -0.914 -14.117 6.254 1 85.94 93 PRO B O 1
ATOM 1804 N N . SER B 1 94 ? 0.25 -12.719 7.434 1 80.88 94 SER B N 1
ATOM 1805 C CA . SER B 1 94 ? -0.178 -13.344 8.68 1 80.88 94 SER B CA 1
ATOM 1806 C C . SER B 1 94 ? -1.527 -12.797 9.133 1 80.88 94 SER B C 1
ATOM 1808 O O . SER B 1 94 ? -2.119 -13.312 10.086 1 80.88 94 SER B O 1
ATOM 1810 N N . HIS B 1 95 ? -1.95 -11.664 8.492 1 70.75 95 HIS B N 1
ATOM 1811 C CA . HIS B 1 95 ? -3.205 -11.039 8.898 1 70.75 95 HIS B CA 1
ATOM 1812 C C . HIS B 1 95 ? -4.367 -12.023 8.781 1 70.75 95 HIS B C 1
ATOM 1814 O O . HIS B 1 95 ? -5.246 -12.062 9.648 1 70.75 95 HIS B O 1
ATOM 1820 N N . LYS B 1 96 ? -4.473 -12.734 7.574 1 57.53 96 LYS B N 1
ATOM 1821 C CA . LYS B 1 96 ? -5.621 -13.594 7.312 1 57.53 96 LYS B CA 1
ATOM 1822 C C . LYS B 1 96 ? -5.5 -14.914 8.062 1 57.53 96 LYS B C 1
ATOM 1824 O O . LYS B 1 96 ? -6.457 -15.688 8.125 1 57.53 96 LYS B O 1
ATOM 1829 N N . LEU B 1 97 ? -4.363 -15.336 8.461 1 55.44 97 LEU B N 1
ATOM 1830 C CA . LEU B 1 97 ? -4.219 -16.641 9.102 1 55.44 97 LEU B CA 1
ATOM 1831 C C . LEU B 1 97 ? -5.156 -16.766 10.289 1 55.44 97 LEU B C 1
ATOM 1833 O O . LEU B 1 97 ? -5.621 -17.875 10.602 1 55.44 97 LEU B O 1
ATOM 1837 N N . ALA B 1 98 ? -5.387 -15.641 10.938 1 46.62 98 ALA B N 1
ATOM 1838 C CA . ALA B 1 98 ? -6.301 -15.82 12.062 1 46.62 98 ALA B CA 1
ATOM 1839 C C . ALA B 1 98 ? -7.688 -16.234 11.578 1 46.62 98 ALA B C 1
ATOM 1841 O O . ALA B 1 98 ? -8.43 -16.906 12.297 1 46.62 98 ALA B O 1
ATOM 1842 N N . ARG B 1 99 ? -7.867 -15.711 10.383 1 46.44 99 ARG B N 1
ATOM 1843 C CA . ARG B 1 99 ? -9.25 -16.016 10.031 1 46.44 99 ARG B CA 1
ATOM 1844 C C . ARG B 1 99 ? -9.344 -17.391 9.344 1 46.44 99 ARG B C 1
ATOM 1846 O O . ARG B 1 99 ? -10.359 -18.062 9.453 1 46.44 99 ARG B O 1
ATOM 1853 N N . ASN B 1 100 ? -8.422 -17.609 8.367 1 49.91 100 ASN B N 1
ATOM 1854 C CA . ASN B 1 100 ? -8.57 -18.891 7.68 1 49.91 100 ASN B CA 1
ATOM 1855 C C . ASN B 1 100 ? -7.609 -19.938 8.227 1 49.91 100 ASN B C 1
ATOM 1857 O O . ASN B 1 100 ? -6.473 -19.609 8.586 1 49.91 100 ASN B O 1
ATOM 1861 N N . LEU B 1 101 ? -8.18 -20.938 8.805 1 46.38 101 LEU B N 1
ATOM 1862 C CA . LEU B 1 101 ? -7.621 -22.125 9.445 1 46.38 101 LEU B CA 1
ATOM 1863 C C . LEU B 1 101 ? -6.738 -22.906 8.469 1 46.38 101 LEU B C 1
ATOM 1865 O O . LEU B 1 101 ? -6.562 -24.109 8.617 1 46.38 101 LEU B O 1
ATOM 1869 N N . PHE B 1 102 ? -6.312 -22.375 7.41 1 50.03 102 PHE B N 1
ATOM 1870 C CA . PHE B 1 102 ? -5.535 -23.312 6.609 1 50.03 102 PHE B CA 1
ATOM 1871 C C . PHE B 1 102 ? -4.148 -23.516 7.207 1 50.03 102 PHE B C 1
ATOM 1873 O O . PHE B 1 102 ? -3.293 -22.641 7.129 1 50.03 102 PHE B O 1
ATOM 1880 N N . LYS B 1 103 ? -4.043 -24.578 7.914 1 55.69 103 LYS B N 1
ATOM 1881 C CA . LYS B 1 103 ? -2.881 -25.047 8.656 1 55.69 103 LYS B CA 1
ATOM 1882 C C . LYS B 1 103 ? -1.62 -25 7.801 1 55.69 103 LYS B C 1
ATOM 1884 O O . LYS B 1 103 ? -0.521 -24.781 8.312 1 55.69 103 LYS B O 1
ATOM 1889 N N . GLN B 1 104 ? -1.847 -25.281 6.426 1 52.56 104 GLN B N 1
ATOM 1890 C CA . GLN B 1 104 ? -0.66 -25.406 5.586 1 52.56 104 GLN B CA 1
ATOM 1891 C C . GLN B 1 104 ? 0.01 -24.062 5.375 1 52.56 104 GLN B C 1
ATOM 1893 O O . GLN B 1 104 ? 1.154 -23.984 4.922 1 52.56 104 GLN B O 1
ATOM 1898 N N . GLU B 1 105 ? -0.655 -23.031 5.867 1 61.5 105 GLU B N 1
ATOM 1899 C CA . GLU B 1 105 ? -0.124 -21.688 5.621 1 61.5 105 GLU B CA 1
ATOM 1900 C C . GLU B 1 105 ? 0.459 -21.094 6.895 1 61.5 105 GLU B C 1
ATOM 1902 O O . GLU B 1 105 ? 0.947 -19.953 6.883 1 61.5 105 GLU B O 1
ATOM 1907 N N . ILE B 1 106 ? 0.367 -22.016 7.883 1 65.25 106 ILE B N 1
ATOM 1908 C CA . ILE B 1 106 ? 0.755 -21.453 9.172 1 65.25 106 ILE B CA 1
ATOM 1909 C C . ILE B 1 106 ? 2.07 -22.094 9.633 1 65.25 106 ILE B C 1
ATOM 1911 O O . ILE B 1 106 ? 2.186 -23.312 9.711 1 65.25 106 ILE B O 1
ATOM 1915 N N . ALA B 1 107 ? 2.92 -21.219 9.898 1 68.19 107 ALA B N 1
ATOM 1916 C CA . ALA B 1 107 ? 4.199 -21.641 10.469 1 68.19 107 ALA B CA 1
ATOM 1917 C C . ALA B 1 107 ? 4.039 -22.047 11.93 1 68.19 107 ALA B C 1
ATOM 1919 O O . ALA B 1 107 ? 2.957 -21.922 12.508 1 68.19 107 ALA B O 1
ATOM 1920 N N . GLN B 1 108 ? 5.039 -22.656 12.375 1 66.31 108 GLN B N 1
ATOM 1921 C CA . GLN B 1 108 ? 5.035 -23.172 13.742 1 66.31 108 GLN B CA 1
ATOM 1922 C C . GLN B 1 108 ? 4.723 -22.062 14.742 1 66.31 108 GLN B C 1
ATOM 1924 O O . GLN B 1 108 ? 4.105 -22.312 15.781 1 66.31 108 GLN B O 1
ATOM 1929 N N . ASN B 1 109 ? 5.031 -20.859 14.43 1 68.81 109 ASN B N 1
ATOM 1930 C CA . ASN B 1 109 ? 4.852 -19.75 15.375 1 68.81 109 ASN B CA 1
ATOM 1931 C C . ASN B 1 109 ? 3.508 -19.062 15.18 1 68.81 109 ASN B C 1
ATOM 1933 O O . ASN B 1 109 ? 3.24 -18.031 15.797 1 68.81 109 ASN B O 1
ATOM 1937 N N . GLY B 1 110 ? 2.723 -19.656 14.328 1 75.38 110 GLY B N 1
ATOM 1938 C CA . GLY B 1 110 ? 1.399 -19.094 14.102 1 75.38 110 GLY B CA 1
ATOM 1939 C C . GLY B 1 110 ? 1.377 -18.016 13.023 1 75.38 110 GLY B C 1
ATOM 1940 O O . GLY B 1 110 ? 0.327 -17.438 12.742 1 75.38 110 GLY B O 1
ATOM 1941 N N . GLU B 1 111 ? 2.604 -17.922 12.461 1 81.81 111 GLU B N 1
ATOM 1942 C CA . GLU B 1 111 ? 2.721 -16.906 11.406 1 81.81 111 GLU B CA 1
ATOM 1943 C C . GLU B 1 111 ? 2.666 -17.562 10.023 1 81.81 111 GLU B C 1
ATOM 1945 O O . GLU B 1 111 ? 2.801 -18.781 9.898 1 81.81 111 GLU B O 1
ATOM 1950 N N . SER B 1 112 ? 2.396 -16.75 9.07 1 85.69 112 SER B N 1
ATOM 1951 C CA . SER B 1 112 ? 2.395 -17.234 7.691 1 85.69 112 SER B CA 1
ATOM 1952 C C . SER B 1 112 ? 3.768 -17.75 7.285 1 85.69 112 SER B C 1
ATOM 1954 O O . SER B 1 112 ? 4.793 -17.172 7.652 1 85.69 112 SER B O 1
ATOM 1956 N N . ILE B 1 113 ? 3.785 -18.812 6.57 1 88.31 113 ILE B N 1
ATOM 1957 C CA . ILE B 1 113 ? 5 -19.344 5.957 1 88.31 113 ILE B CA 1
ATOM 1958 C C . ILE B 1 113 ? 5.523 -18.344 4.926 1 88.31 113 ILE B C 1
ATOM 1960 O O . ILE B 1 113 ? 6.734 -18.25 4.707 1 88.31 113 ILE B O 1
ATOM 1964 N N . MET B 1 114 ? 4.602 -17.609 4.277 1 90.62 114 MET B N 1
ATOM 1965 C CA . MET B 1 114 ? 5.008 -16.578 3.326 1 90.62 114 MET B CA 1
ATOM 1966 C C . MET B 1 114 ? 5.801 -15.477 4.02 1 90.62 114 MET B C 1
ATOM 1968 O O . MET B 1 114 ? 5.309 -14.844 4.961 1 90.62 114 MET B O 1
ATOM 1972 N N . PRO B 1 115 ? 7.004 -15.273 3.551 1 91.62 115 PRO B N 1
ATOM 1973 C CA . PRO B 1 115 ? 7.777 -14.18 4.145 1 91.62 115 PRO B CA 1
ATOM 1974 C C . PRO B 1 115 ? 7.176 -12.805 3.85 1 91.62 115 PRO B C 1
ATOM 1976 O O . PRO B 1 115 ? 6.422 -12.648 2.887 1 91.62 115 PRO B O 1
ATOM 1979 N N . VAL B 1 116 ? 7.539 -11.891 4.707 1 92.06 116 VAL B N 1
ATOM 1980 C CA . VAL B 1 116 ? 7.152 -10.508 4.477 1 92.06 116 VAL B CA 1
ATOM 1981 C C . VAL B 1 116 ? 8.18 -9.82 3.578 1 92.06 116 VAL B C 1
ATOM 1983 O O . VAL B 1 116 ? 9.359 -9.719 3.936 1 92.06 116 VAL B O 1
ATOM 1986 N N . TYR B 1 117 ? 7.793 -9.32 2.459 1 96.56 117 TYR B N 1
ATOM 1987 C CA . TYR B 1 117 ? 8.68 -8.766 1.443 1 96.56 117 TYR B CA 1
ATOM 1988 C C . TYR B 1 117 ? 8.734 -7.25 1.533 1 96.56 117 TYR B C 1
ATOM 1990 O O . TYR B 1 117 ? 9.391 -6.594 0.713 1 96.56 117 TYR B O 1
ATOM 1998 N N . ASN B 1 118 ? 8.141 -6.684 2.52 1 96.31 118 ASN B N 1
ATOM 1999 C CA . ASN B 1 118 ? 7.91 -5.246 2.588 1 96.31 118 ASN B CA 1
ATOM 2000 C C . ASN B 1 118 ? 9.219 -4.465 2.564 1 96.31 118 ASN B C 1
ATOM 2002 O O . ASN B 1 118 ? 9.273 -3.346 2.057 1 96.31 118 ASN B O 1
ATOM 2006 N N . ASP B 1 119 ? 10.328 -5.035 3.047 1 97.19 119 ASP B N 1
ATOM 2007 C CA . ASP B 1 119 ? 11.602 -4.336 3.154 1 97.19 119 ASP B CA 1
ATOM 2008 C C . ASP B 1 119 ? 12.32 -4.293 1.807 1 97.19 119 ASP B C 1
ATOM 2010 O O . ASP B 1 119 ? 13.195 -3.453 1.59 1 97.19 119 ASP B O 1
ATOM 2014 N N . VAL B 1 120 ? 11.938 -5.238 0.896 1 97.94 120 VAL B N 1
ATOM 2015 C CA . VAL B 1 120 ? 12.711 -5.355 -0.335 1 97.94 120 VAL B CA 1
ATOM 2016 C C . VAL B 1 120 ? 11.812 -5.062 -1.538 1 97.94 120 VAL B C 1
ATOM 2018 O O . VAL B 1 120 ? 12.281 -5.047 -2.678 1 97.94 120 VAL B O 1
ATOM 2021 N N . MET B 1 121 ? 10.547 -4.914 -1.33 1 98.31 121 MET B N 1
ATOM 2022 C CA . MET B 1 121 ? 9.57 -4.637 -2.379 1 98.31 121 MET B CA 1
ATOM 2023 C C . MET B 1 121 ? 9.219 -3.154 -2.424 1 98.31 121 MET B C 1
ATOM 2025 O O . MET B 1 121 ? 8.844 -2.57 -1.407 1 98.31 121 MET B O 1
ATOM 2029 N N . THR B 1 122 ? 9.398 -2.59 -3.609 1 98.25 122 THR B N 1
ATOM 2030 C CA . THR B 1 122 ? 9 -1.194 -3.76 1 98.25 122 THR B CA 1
ATOM 2031 C C . THR B 1 122 ? 7.48 -1.072 -3.852 1 98.25 122 THR B C 1
ATOM 2033 O O . THR B 1 122 ? 6.789 -2.055 -4.129 1 98.25 122 THR B O 1
ATOM 2036 N N . VAL B 1 123 ? 7.012 0.112 -3.617 1 96.69 123 VAL B N 1
ATOM 2037 C CA . VAL B 1 123 ? 5.582 0.381 -3.734 1 96.69 123 VAL B CA 1
ATOM 2038 C C . VAL B 1 123 ? 5.121 0.117 -5.168 1 96.69 123 VAL B C 1
ATOM 2040 O O . VAL B 1 123 ? 4.066 -0.482 -5.387 1 96.69 123 VAL B O 1
ATOM 2043 N N . THR B 1 124 ? 5.922 0.503 -6.164 1 97.62 124 THR B N 1
ATOM 2044 C CA . THR B 1 124 ? 5.582 0.224 -7.555 1 97.62 124 THR B CA 1
ATOM 2045 C C . THR B 1 124 ? 5.484 -1.28 -7.797 1 97.62 124 THR B C 1
ATOM 2047 O O . THR B 1 124 ? 4.547 -1.752 -8.445 1 97.62 124 THR B O 1
ATOM 2050 N N . GLN B 1 125 ? 6.418 -2.016 -7.23 1 98.12 125 GLN B N 1
ATOM 2051 C CA . GLN B 1 125 ? 6.383 -3.465 -7.402 1 98.12 125 GLN B CA 1
ATOM 2052 C C . GLN B 1 125 ? 5.125 -4.059 -6.773 1 98.12 125 GLN B C 1
ATOM 2054 O O . GLN B 1 125 ? 4.492 -4.945 -7.355 1 98.12 125 GLN B O 1
ATOM 2059 N N . LEU B 1 126 ? 4.785 -3.594 -5.605 1 96.5 126 LEU B N 1
ATOM 2060 C CA . LEU B 1 126 ? 3.553 -4.062 -4.98 1 96.5 126 LEU B CA 1
ATOM 2061 C C . LEU B 1 126 ? 2.352 -3.799 -5.883 1 96.5 126 LEU B C 1
ATOM 2063 O O . LEU B 1 126 ? 1.561 -4.707 -6.148 1 96.5 126 LEU B O 1
ATOM 2067 N N . ILE B 1 127 ? 2.254 -2.584 -6.348 1 94.5 127 ILE B N 1
ATOM 2068 C CA . ILE B 1 127 ? 1.133 -2.166 -7.184 1 94.5 127 ILE B CA 1
ATOM 2069 C C . ILE B 1 127 ? 1.072 -3.035 -8.438 1 94.5 127 ILE B C 1
ATOM 2071 O O . ILE B 1 127 ? 0.005 -3.529 -8.805 1 94.5 127 ILE B O 1
ATOM 2075 N N . ASP B 1 128 ? 2.178 -3.23 -9.031 1 97.62 128 ASP B N 1
ATOM 2076 C CA . ASP B 1 128 ? 2.258 -4 -10.266 1 97.62 128 ASP B CA 1
ATOM 2077 C C . ASP B 1 128 ? 1.948 -5.477 -10.016 1 97.62 128 ASP B C 1
ATOM 2079 O O . ASP B 1 128 ? 1.279 -6.121 -10.828 1 97.62 128 ASP B O 1
ATOM 2083 N N . ILE B 1 129 ? 2.447 -6.031 -8.906 1 97.31 129 ILE B N 1
ATOM 2084 C CA . ILE B 1 129 ? 2.197 -7.43 -8.578 1 97.31 129 ILE B CA 1
ATOM 2085 C C . ILE B 1 129 ? 0.706 -7.645 -8.336 1 97.31 129 ILE B C 1
ATOM 2087 O O . ILE B 1 129 ? 0.13 -8.633 -8.797 1 97.31 129 ILE B O 1
ATOM 2091 N N . VAL B 1 130 ? 0.077 -6.781 -7.621 1 93.75 130 VAL B N 1
ATOM 2092 C CA . VAL B 1 130 ? -1.354 -6.887 -7.355 1 93.75 130 VAL B CA 1
ATOM 2093 C C . VAL B 1 130 ? -2.129 -6.828 -8.672 1 93.75 130 VAL B C 1
ATOM 2095 O O . VAL B 1 130 ? -3.07 -7.602 -8.883 1 93.75 130 VAL B O 1
ATOM 2098 N N . ALA B 1 131 ? -1.748 -5.953 -9.555 1 94.31 131 ALA B N 1
ATOM 2099 C CA . ALA B 1 131 ? -2.377 -5.883 -10.867 1 94.31 131 ALA B CA 1
ATOM 2100 C C . ALA B 1 131 ? -2.217 -7.195 -11.625 1 94.31 131 ALA B C 1
ATOM 2102 O O . ALA B 1 131 ? -3.164 -7.676 -12.25 1 94.31 131 ALA B O 1
ATOM 2103 N N . PHE B 1 132 ? -1.016 -7.742 -11.617 1 96.75 132 PHE B N 1
ATOM 2104 C CA . PHE B 1 132 ? -0.726 -9.023 -12.25 1 96.75 132 PHE B CA 1
ATOM 2105 C C . PHE B 1 132 ? -1.631 -10.117 -11.695 1 96.75 132 PHE B C 1
ATOM 2107 O O . PHE B 1 132 ? -2.342 -10.789 -12.445 1 96.75 132 PHE B O 1
ATOM 2114 N N . LEU B 1 133 ? -1.674 -10.203 -10.398 1 94.38 133 LEU B N 1
ATOM 2115 C CA . LEU B 1 133 ? -2.457 -11.258 -9.766 1 94.38 133 LEU B CA 1
ATOM 2116 C C . LEU B 1 133 ? -3.945 -11.062 -10.031 1 94.38 133 LEU B C 1
ATOM 2118 O O . LEU B 1 133 ? -4.664 -12.031 -10.297 1 94.38 133 LEU B O 1
ATOM 2122 N N . ASP B 1 134 ? -4.406 -9.852 -9.891 1 91 134 ASP B N 1
ATOM 2123 C CA . ASP B 1 134 ? -5.809 -9.547 -10.172 1 91 134 ASP B CA 1
ATOM 2124 C C . ASP B 1 134 ? -6.203 -10 -11.57 1 91 134 ASP B C 1
ATOM 2126 O O . ASP B 1 134 ? -7.32 -10.484 -11.781 1 91 134 ASP B O 1
ATOM 2130 N N . SER B 1 135 ? -5.309 -9.891 -12.539 1 92.62 135 SER B N 1
ATOM 2131 C CA . SER B 1 135 ? -5.586 -10.234 -13.93 1 92.62 135 SER B CA 1
ATOM 2132 C C . SER B 1 135 ? -5.656 -11.75 -14.117 1 92.62 135 SER B C 1
ATOM 2134 O O . SER B 1 135 ? -6.098 -12.227 -15.164 1 92.62 135 SER B O 1
ATOM 2136 N N . ARG B 1 136 ? -5.203 -12.477 -13.102 1 92.88 136 ARG B N 1
ATOM 2137 C CA . ARG B 1 136 ? -5.102 -13.93 -13.25 1 92.88 136 ARG B CA 1
ATOM 2138 C C . ARG B 1 136 ? -6.305 -14.625 -12.625 1 92.88 136 ARG B C 1
ATOM 2140 O O . ARG B 1 136 ? -6.414 -15.852 -12.68 1 92.88 136 ARG B O 1
ATOM 2147 N N . TYR B 1 137 ? -7.188 -13.812 -12.016 1 89.31 137 TYR B N 1
ATOM 2148 C CA . TYR B 1 137 ? -8.391 -14.391 -11.422 1 89.31 137 TYR B CA 1
ATOM 2149 C C . TYR B 1 137 ? -9.594 -14.188 -12.328 1 89.31 137 TYR B C 1
ATOM 2151 O O . TYR B 1 137 ? -9.734 -13.133 -12.961 1 89.31 137 TYR B O 1
ATOM 2159 N N . GLU B 1 138 ? -10.422 -15.203 -12.438 1 85.19 138 GLU B N 1
ATOM 2160 C CA . GLU B 1 138 ? -11.688 -15.164 -13.164 1 85.19 138 GLU B CA 1
ATOM 2161 C C . GLU B 1 138 ? -12.859 -15.539 -12.258 1 85.19 138 GLU B C 1
ATOM 2163 O O . GLU B 1 138 ? -12.828 -16.578 -11.602 1 85.19 138 GLU B O 1
ATOM 2168 N N . VAL B 1 139 ? -13.742 -14.555 -12.219 1 78 139 VAL B N 1
ATOM 2169 C CA . VAL B 1 139 ? -14.898 -14.852 -11.383 1 78 139 VAL B CA 1
ATOM 2170 C C . VAL B 1 139 ? -15.906 -15.688 -12.172 1 78 139 VAL B C 1
ATOM 2172 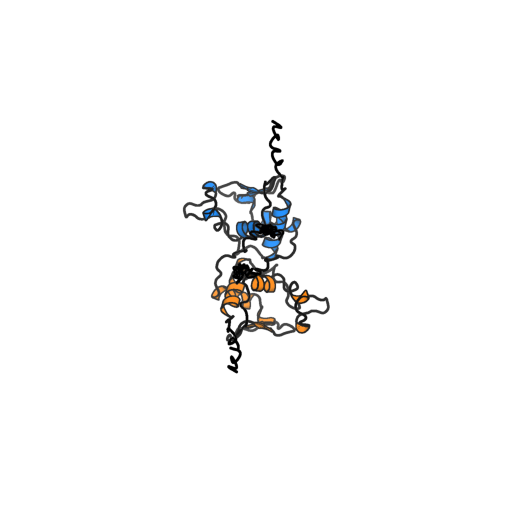O O . VAL B 1 139 ? -16.344 -15.281 -13.25 1 78 139 VAL B O 1
ATOM 2175 N N . VAL B 1 140 ? -16.094 -16.859 -11.711 1 73.88 140 VAL B N 1
ATOM 2176 C CA . VAL B 1 140 ? -17.094 -17.719 -12.32 1 73.88 140 VAL B CA 1
ATOM 2177 C C . VAL B 1 140 ? -18.344 -17.766 -11.445 1 73.88 140 VAL B C 1
ATOM 2179 O O . VAL B 1 140 ? -18.266 -18.125 -10.266 1 73.88 140 VAL B O 1
ATOM 2182 N N . LYS B 1 141 ? -19.375 -17 -11.836 1 63.38 141 LYS B N 1
ATOM 2183 C CA . LYS B 1 141 ? -20.656 -17.047 -11.133 1 63.38 141 LYS B CA 1
ATOM 2184 C C . LYS B 1 141 ? -21.234 -18.469 -11.133 1 63.38 141 LYS B C 1
ATOM 2186 O O . LYS B 1 141 ? -21.297 -19.125 -12.18 1 63.38 141 LYS B O 1
ATOM 2191 N N . ARG B 1 142 ? -21.172 -19.078 -9.953 1 58.62 142 ARG B N 1
ATOM 2192 C CA . ARG B 1 142 ? -21.859 -20.375 -9.898 1 58.62 142 ARG B CA 1
ATOM 2193 C C . ARG B 1 142 ? -23.312 -20.234 -10.375 1 58.62 142 ARG B C 1
ATOM 2195 O O . ARG B 1 142 ? -23.984 -19.266 -10.039 1 58.62 142 ARG B O 1
ATOM 2202 N N . PRO B 1 143 ? -23.609 -21.062 -11.312 1 55.62 143 PRO B N 1
ATOM 2203 C CA . PRO B 1 143 ? -25.016 -21.047 -11.695 1 55.62 143 PRO B CA 1
ATOM 2204 C C . PRO B 1 143 ? -25.953 -20.984 -10.5 1 55.62 143 PRO B C 1
ATOM 2206 O O . PRO B 1 143 ? -25.672 -21.578 -9.453 1 55.62 143 PRO B O 1
ATOM 2209 N N . SER B 1 144 ? -26.484 -19.766 -10.281 1 53.06 144 SER B N 1
ATOM 2210 C CA . SER B 1 144 ? -27.547 -19.828 -9.289 1 53.06 144 SER B CA 1
ATOM 2211 C C . SER B 1 144 ? -28.375 -21.109 -9.43 1 53.06 144 SER B C 1
ATOM 2213 O O . SER B 1 144 ? -28.625 -21.562 -10.547 1 53.06 144 SER B O 1
ATOM 2215 N N . TYR B 1 145 ? -28.141 -22 -8.625 1 50.03 145 TYR B N 1
ATOM 2216 C CA . TYR B 1 145 ? -29.109 -23.094 -8.648 1 50.03 145 TYR B CA 1
ATOM 2217 C C . TYR B 1 145 ? -30.531 -22.562 -8.766 1 50.03 145 TYR B C 1
ATOM 2219 O O . TYR B 1 145 ? -31.016 -21.859 -7.883 1 50.03 145 TYR B O 1
ATOM 2227 N N . ARG B 1 146 ? -30.984 -22.203 -9.875 1 51.88 146 ARG B N 1
ATOM 2228 C CA . ARG B 1 146 ? -32.438 -22.016 -9.945 1 51.88 146 ARG B CA 1
ATOM 2229 C C . ARG B 1 146 ? -33.156 -23.188 -9.297 1 51.88 146 ARG B C 1
ATOM 2231 O O . ARG B 1 146 ? -32.969 -24.344 -9.703 1 51.88 146 ARG B O 1
ATOM 2238 N N . TYR B 1 147 ? -33.469 -23.031 -7.98 1 55.28 147 TYR B N 1
ATOM 2239 C CA . TYR B 1 147 ? -34.344 -24.031 -7.359 1 55.28 147 TYR B CA 1
ATOM 2240 C C . TYR B 1 147 ? -35.469 -24.422 -8.297 1 55.28 147 TYR B C 1
ATOM 2242 O O . TYR B 1 147 ? -36.125 -23.562 -8.891 1 55.28 147 TYR B O 1
ATOM 2250 N N . PRO B 1 148 ? -35.469 -25.547 -8.789 1 52.19 148 PRO B N 1
ATOM 2251 C CA . PRO B 1 148 ? -36.656 -25.953 -9.547 1 52.19 148 PRO B CA 1
ATOM 2252 C C . PRO B 1 148 ? -37.969 -25.516 -8.875 1 52.19 148 PRO B C 1
ATOM 2254 O O . PRO B 1 148 ? -38.125 -25.656 -7.66 1 52.19 148 PRO B O 1
ATOM 2257 N N . VAL B 1 149 ? -38.469 -24.391 -9.297 1 53.19 149 VAL B N 1
ATOM 2258 C CA . VAL B 1 149 ? -39.844 -24.109 -8.844 1 53.19 149 VAL B CA 1
ATOM 2259 C C . VAL B 1 149 ? -40.719 -25.344 -9.039 1 53.19 149 VAL B C 1
ATOM 2261 O O . VAL B 1 149 ? -40.906 -25.797 -10.164 1 53.19 149 VAL B O 1
ATOM 2264 N N . TYR B 1 150 ? -40.781 -26.188 -8.102 1 47.38 150 TYR B N 1
ATOM 2265 C CA . TYR B 1 150 ? -41.75 -27.266 -8.148 1 47.38 150 TYR B CA 1
ATOM 2266 C C . TYR B 1 150 ? -43.188 -26.719 -8.18 1 47.38 150 TYR B C 1
ATOM 2268 O O . TYR B 1 150 ? -43.562 -25.938 -7.305 1 47.38 150 TYR B O 1
ATOM 2276 N N . THR B 1 151 ? -43.594 -26.297 -9.297 1 51.47 151 THR B N 1
ATOM 2277 C CA . THR B 1 151 ? -45.031 -26.062 -9.453 1 51.47 151 THR B CA 1
ATOM 2278 C C . THR B 1 151 ? -45.844 -27.25 -8.938 1 51.47 151 THR B C 1
ATOM 2280 O O . THR B 1 151 ? -45.688 -28.359 -9.445 1 51.47 151 THR B O 1
ATOM 2283 N N . TYR B 1 152 ? -46.094 -27.25 -7.59 1 41.44 152 TYR B N 1
ATOM 2284 C CA . TYR B 1 152 ? -47.188 -28.125 -7.227 1 41.44 152 TYR B CA 1
ATOM 2285 C C . TYR B 1 152 ? -48.5 -27.641 -7.816 1 41.44 152 TYR B C 1
ATOM 2287 O O . TYR B 1 152 ? -48.688 -26.438 -8 1 41.44 152 TYR B O 1
#

Solvent-accessible surface area (backbone atoms only — not comparable to full-atom values): 18460 Å² total; per-residue (Å²): 132,88,76,78,77,79,78,77,78,75,78,76,76,74,74,70,72,70,68,75,71,69,70,71,73,69,69,61,72,72,69,73,67,90,46,45,37,70,60,5,50,50,41,38,49,74,70,35,49,36,18,32,37,48,45,55,95,54,89,70,70,73,32,96,62,72,50,95,53,82,41,83,36,54,34,79,32,77,60,78,75,46,70,45,54,50,47,37,54,56,65,37,43,45,68,53,48,78,71,45,82,57,61,94,45,42,34,94,86,67,35,33,65,62,72,76,47,33,80,80,32,26,40,43,45,50,39,7,30,44,37,26,50,58,71,37,46,40,70,46,78,66,74,71,75,74,70,77,76,74,81,124,139,79,80,76,77,77,78,75,76,77,76,77,76,74,74,72,73,69,71,75,71,70,69,75,70,71,69,60,71,71,69,74,67,90,47,45,39,69,60,5,49,51,42,38,49,74,70,35,49,34,16,30,38,47,46,55,95,54,88,70,71,73,32,97,62,72,50,98,51,82,42,82,35,55,34,80,32,77,59,77,76,47,71,44,54,51,48,36,53,56,66,37,44,44,68,53,46,77,72,46,80,56,63,93,47,42,33,96,84,67,34,34,64,64,72,74,48,32,80,80,32,27,38,42,45,51,39,8,30,43,38,26,51,58,70,37,46,38,71,44,77,67,74,72,73,74,69,76,76,73,78,124

Radius of gyration: 28.65 Å; Cα contacts (8 Å, |Δi|>4): 403; chains: 2; bounding box: 104×62×44 Å

Sequence (304 aa):
MKKATHLASIAALFVGLAACQSGANSGQQLVLPEGDATAGQEAFVSLECTACHTVSGLDLPAAEEMGPVTMLLGGNVSKVKSYNELVTSVINPSHKLARNLFKQEIAQNGESIMPVYNDVMTVTQLIDIVAFLDSRYEVVKRPSYRYPVYTYMKKATHLASIAALFVGLAACQSGANSGQQLVLPEGDATAGQEAFVSLECTACHTVSGLDLPAAEEMGPVTMLLGGNVSKVKSYNELVTSVINPSHKLARNLFKQEIAQNGESIMPVYNDVMTVTQLIDIVAFLDSRYEVVKRPSYRYPVYTY

pLDDT: mean 73.79, std 23.85, range [26.0, 98.75]

Foldseek 3Di:
DPPPPPPPPPPPPPPPPPPPCPVCPVVPPPDDPAAALVLLLVLCVVLQVQLAEDEPPDDDDHGPHHAPHHYYAFDEDQDQDDLVNLLCCQQPVLPCLVVDVPVVQQDPVSGGSDDHCPVPADPNNSNNNSNNRSVRYDHDNDPPPPPPPPPD/DPPPPPPPPPPPPPPPPPPPCPVCPVVVPPDDPAAALVLLLVLCVVLQVQLAEDEPPDDDDHGPHHAPHHYYAFDEDQDQDDLVNLLCCQQPVLPCLVPDVPVVQQDPVSGGSDDHCVVPADPNNSNNNSNNRSVRYDHDHDPPPPPPPPPD

Organism: NCBI:txid1548547

Secondary structure (DSSP, 8-state):
-------------------------------PPPP-HHHHHHHHHHTTGGGTEEETT--PPPPSS--S--EEESEEESSPPPHHHHHHHHH-TTTTTTT---GGGB-TTSSBSSPP-TTT-BHHHHHHHHHHHHHTEEE-------------/-------------------------------PPPP-HHHHHHHHHHTTGGGTEEETT--PPPPSS--S--EEE-EEESSPPPHHHHHHHHH-TTTGGGT---GGGB-TTSSBSSPP-TTT-BHHHHHHHHHHHHHTEEE-------------